Protein AF-A0AAD6AI82-F1 (afdb_monomer_lite)

pLDDT: mean 77.15, std 19.04, range [39.31, 98.19]

Sequence (191 aa):
MASGKVCFLATLCSLVILSTFIGSTQSASCCLRYTSRRLPCQRLLGYTVQTINRSCDINAIMLLDELLQKEKEYQQVLKATLQQRAHDLEMVRVRHRPPDISPPSIFHIPADHEPDKELTDWLKEKGADADTIDKFVLEEYKLTDILNDVSKDDLHCLRLRGGVLCRIWRAIQRHRERERLRDDERSEDDA

Secondary structure (DSSP, 8-state):
--HHHHHHHHHHHHHHHHHHHHHHHHHHHHHTSS------GGG--S--EE---SS----EETTHHHHHHHHHHHHHHHHHHHHHHHHHHHHHHHHT--------TT----TT----HHHHHHHHHTT--HHHHHHHHHTT--HHHHHHT--HHHHHHTT--HHHHHHHHHHHHHHHHHHHHHHHHHHHHT-

Structure (mmCIF, N/CA/C/O backbone):
data_AF-A0AAD6AI82-F1
#
_entry.id   AF-A0AAD6AI82-F1
#
loop_
_atom_site.group_PDB
_atom_site.id
_atom_site.type_symbol
_atom_site.label_atom_id
_atom_site.label_alt_id
_atom_site.label_comp_id
_atom_site.label_asym_id
_atom_site.label_entity_id
_atom_site.label_seq_id
_atom_site.pdbx_PDB_ins_code
_atom_site.Cartn_x
_atom_site.Cartn_y
_atom_site.Cartn_z
_atom_site.occupancy
_atom_site.B_iso_or_equiv
_atom_site.auth_seq_id
_atom_site.auth_comp_id
_atom_site.auth_asym_id
_atom_site.auth_atom_id
_atom_site.pdbx_PDB_model_num
ATOM 1 N N . MET A 1 1 ? 51.172 -11.590 -90.096 1.00 55.62 1 MET A N 1
ATOM 2 C CA . MET A 1 1 ? 50.234 -11.977 -89.010 1.00 55.62 1 MET A CA 1
ATOM 3 C C . MET A 1 1 ? 50.628 -11.482 -87.603 1.00 55.62 1 MET A C 1
ATOM 5 O O . MET A 1 1 ? 49.858 -11.705 -86.677 1.00 55.62 1 MET A O 1
ATOM 9 N N . ALA A 1 2 ? 51.756 -10.777 -87.405 1.00 58.66 2 ALA A N 1
ATOM 10 C CA . ALA A 1 2 ? 52.160 -10.281 -86.077 1.00 58.66 2 ALA A CA 1
ATOM 11 C C . ALA A 1 2 ? 51.546 -8.913 -85.692 1.00 58.66 2 ALA A C 1
ATOM 13 O O . ALA A 1 2 ? 51.135 -8.739 -84.548 1.00 58.66 2 ALA A O 1
ATOM 14 N N . SER A 1 3 ? 51.384 -7.976 -86.638 1.00 62.84 3 SER A N 1
ATOM 15 C CA . SER A 1 3 ? 50.865 -6.624 -86.340 1.00 62.84 3 SER A CA 1
ATOM 16 C C . SER A 1 3 ? 49.416 -6.595 -85.839 1.00 62.84 3 SER A C 1
ATOM 18 O O . SER A 1 3 ? 49.062 -5.735 -85.039 1.00 62.84 3 SER A O 1
ATOM 20 N N . GLY A 1 4 ? 48.584 -7.562 -86.242 1.00 74.69 4 GLY A N 1
ATOM 21 C CA . GLY A 1 4 ? 47.192 -7.649 -85.782 1.00 74.69 4 GLY A CA 1
ATOM 22 C C . GLY A 1 4 ? 47.068 -7.950 -84.284 1.00 74.69 4 GLY A C 1
ATOM 23 O O . GLY A 1 4 ? 46.183 -7.419 -83.622 1.00 74.69 4 GLY A O 1
ATOM 24 N N . LYS A 1 5 ? 47.999 -8.735 -83.723 1.00 76.81 5 LYS A N 1
ATOM 25 C CA . LYS A 1 5 ? 48.004 -9.093 -82.294 1.00 76.81 5 LYS A CA 1
ATOM 26 C C . LYS A 1 5 ? 48.388 -7.908 -81.409 1.00 76.81 5 LYS A C 1
ATOM 28 O O . LYS A 1 5 ? 47.808 -7.730 -80.345 1.00 76.81 5 LYS A O 1
ATOM 33 N N . VAL A 1 6 ? 49.324 -7.079 -81.875 1.00 81.25 6 VAL A N 1
ATOM 34 C CA . VAL A 1 6 ? 49.753 -5.862 -81.166 1.00 81.25 6 VAL A CA 1
ATOM 35 C C . VAL A 1 6 ? 48.645 -4.807 -81.182 1.00 81.25 6 VAL A C 1
ATOM 37 O O . VAL A 1 6 ? 48.371 -4.193 -80.156 1.00 81.25 6 VAL A O 1
ATOM 40 N N . CYS A 1 7 ? 47.953 -4.649 -82.316 1.00 81.31 7 CYS A N 1
ATOM 41 C CA . CYS A 1 7 ? 46.803 -3.751 -82.425 1.00 81.31 7 CYS A CA 1
ATOM 42 C C . CYS A 1 7 ? 45.656 -4.184 -81.496 1.00 81.31 7 CYS A C 1
ATOM 44 O O . CYS A 1 7 ? 45.108 -3.358 -80.771 1.00 81.31 7 CYS A O 1
ATOM 46 N N . PHE A 1 8 ? 45.369 -5.487 -81.427 1.00 83.94 8 PHE A N 1
ATOM 47 C CA . PHE A 1 8 ? 44.364 -6.028 -80.512 1.00 83.94 8 PHE A CA 1
ATOM 48 C C . PHE A 1 8 ? 44.716 -5.764 -79.039 1.00 83.94 8 PHE A C 1
ATOM 50 O O . PHE A 1 8 ? 43.869 -5.322 -78.261 1.00 83.94 8 PHE A O 1
ATOM 57 N N . LEU A 1 9 ? 45.985 -5.951 -78.663 1.00 84.69 9 LEU A N 1
ATOM 58 C CA . LEU A 1 9 ? 46.456 -5.662 -77.309 1.00 84.69 9 LEU A CA 1
ATOM 59 C C . LEU A 1 9 ? 46.293 -4.176 -76.953 1.00 84.69 9 LEU A C 1
ATOM 61 O O . LEU A 1 9 ? 45.816 -3.850 -75.870 1.00 84.69 9 LEU A O 1
ATOM 65 N N . ALA A 1 10 ? 46.631 -3.279 -77.884 1.00 86.62 10 ALA A N 1
ATOM 66 C CA . ALA A 1 10 ? 46.463 -1.841 -77.694 1.00 86.62 10 ALA A CA 1
ATOM 67 C C . ALA A 1 10 ? 44.984 -1.462 -77.519 1.00 86.62 10 ALA A C 1
ATOM 69 O O . ALA A 1 10 ? 44.655 -0.705 -76.608 1.00 86.62 10 ALA A O 1
ATOM 70 N N . THR A 1 11 ? 44.083 -2.042 -78.322 1.00 87.44 11 THR A N 1
ATOM 71 C CA . THR A 1 11 ? 42.640 -1.800 -78.176 1.00 87.44 11 THR A CA 1
ATOM 72 C C . THR A 1 11 ? 42.101 -2.291 -76.839 1.00 87.44 11 THR A C 1
ATOM 74 O O . THR A 1 11 ? 41.330 -1.570 -76.213 1.00 87.44 11 THR A O 1
ATOM 77 N N . LEU A 1 12 ? 42.549 -3.454 -76.353 1.00 86.31 12 LEU A N 1
ATOM 78 C CA . LEU A 1 12 ? 42.178 -3.961 -75.031 1.00 86.31 12 LEU A CA 1
ATOM 79 C C . LEU A 1 12 ? 42.665 -3.028 -73.919 1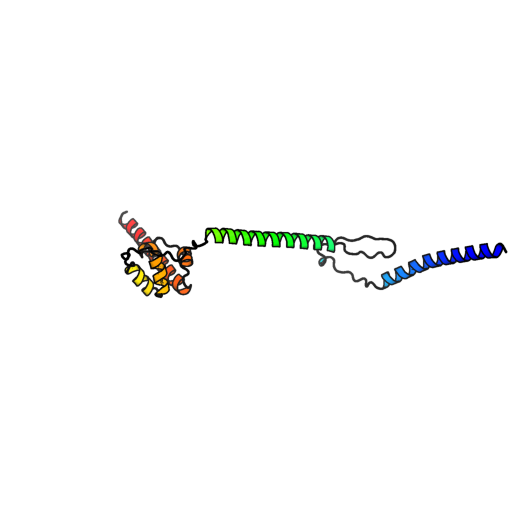.00 86.31 12 LEU A C 1
ATOM 81 O O . LEU A 1 12 ? 41.890 -2.701 -73.025 1.00 86.31 12 LEU A O 1
ATOM 85 N N . CYS A 1 13 ? 43.906 -2.543 -73.999 1.00 84.44 13 CYS A N 1
ATOM 86 C CA . CYS A 1 13 ? 44.438 -1.579 -73.037 1.00 84.44 13 CYS A CA 1
ATOM 87 C C . CYS A 1 13 ? 43.623 -0.278 -73.018 1.00 84.44 13 CYS A C 1
ATOM 89 O O . CYS A 1 13 ? 43.258 0.196 -71.944 1.00 84.44 13 CYS A O 1
ATOM 91 N N . SER A 1 14 ? 43.278 0.281 -74.182 1.00 84.00 14 SER A N 1
ATOM 92 C CA . SER A 1 14 ? 42.428 1.477 -74.264 1.00 84.00 14 SER A CA 1
ATOM 93 C C . SER A 1 14 ? 41.025 1.239 -73.698 1.00 84.00 14 SER A C 1
ATOM 95 O O . SER A 1 14 ? 40.480 2.116 -73.033 1.00 84.00 14 SER A O 1
ATOM 97 N N . LEU A 1 15 ? 40.455 0.051 -73.910 1.00 82.50 15 LEU A N 1
ATOM 98 C CA . LEU A 1 15 ? 39.139 -0.332 -73.390 1.00 82.50 15 LEU A CA 1
ATOM 99 C C . LEU A 1 15 ? 39.155 -0.471 -71.862 1.00 82.50 15 LEU A C 1
ATOM 101 O O . LEU A 1 15 ? 38.243 0.010 -71.190 1.00 82.50 15 LEU A O 1
ATOM 105 N N . VAL A 1 16 ? 40.230 -1.039 -71.306 1.00 81.62 16 VAL A N 1
ATOM 106 C CA . VAL A 1 16 ? 40.468 -1.089 -69.856 1.00 81.62 16 VAL A CA 1
ATOM 107 C C . VAL A 1 16 ? 40.574 0.327 -69.285 1.00 81.62 16 VAL A C 1
ATOM 109 O O . VAL A 1 16 ? 39.890 0.633 -68.312 1.00 81.62 16 VAL A O 1
ATOM 112 N N . ILE A 1 17 ? 41.339 1.220 -69.921 1.00 79.19 17 ILE A N 1
ATOM 113 C CA . ILE A 1 17 ? 41.478 2.622 -69.486 1.00 79.19 17 ILE A CA 1
ATOM 114 C C . ILE A 1 17 ? 40.138 3.377 -69.551 1.00 79.19 17 ILE A C 1
ATOM 116 O O . ILE A 1 17 ? 39.816 4.136 -68.640 1.00 79.19 17 ILE A O 1
ATOM 120 N N . LEU A 1 18 ? 39.317 3.164 -70.586 1.00 73.94 18 LEU A N 1
ATOM 121 C CA . LEU A 1 18 ? 37.976 3.758 -70.635 1.00 73.94 18 LEU A CA 1
ATOM 122 C C . LEU A 1 18 ? 37.064 3.195 -69.539 1.00 73.94 18 LEU A C 1
ATOM 124 O O . LEU A 1 18 ? 36.320 3.951 -68.919 1.00 73.94 18 LEU A O 1
ATOM 128 N N . SER A 1 19 ? 37.124 1.888 -69.273 1.00 68.62 19 SER A N 1
ATOM 129 C CA . SER A 1 19 ? 36.281 1.251 -68.255 1.00 68.62 19 SER A CA 1
ATOM 130 C C . SER A 1 19 ? 36.583 1.755 -66.838 1.00 68.62 19 SER A C 1
ATOM 132 O O . SER A 1 19 ? 35.658 1.966 -66.052 1.00 68.62 19 SER A O 1
ATOM 134 N N . THR A 1 20 ? 37.853 2.043 -66.531 1.00 65.31 20 THR A N 1
ATOM 135 C CA . THR A 1 20 ? 38.248 2.632 -65.244 1.00 65.31 20 THR A CA 1
ATOM 136 C C . THR A 1 20 ? 37.799 4.088 -65.120 1.00 65.31 20 THR A C 1
ATOM 138 O O . THR A 1 20 ? 37.376 4.504 -64.044 1.00 65.31 20 THR A O 1
ATOM 141 N N . PHE A 1 21 ? 37.807 4.854 -66.215 1.00 62.50 21 PHE A N 1
ATOM 142 C CA . PHE A 1 21 ? 37.315 6.236 -66.230 1.00 62.50 21 PHE A CA 1
ATOM 143 C C . PHE A 1 21 ? 35.785 6.338 -66.131 1.00 62.50 21 PHE A C 1
ATOM 145 O O . PHE A 1 21 ? 35.269 7.212 -65.435 1.00 62.50 21 PHE A O 1
ATOM 152 N N . ILE A 1 22 ? 35.043 5.436 -66.781 1.00 56.06 22 ILE A N 1
ATOM 153 C CA . ILE A 1 22 ? 33.571 5.409 -66.734 1.00 56.06 22 ILE A CA 1
ATOM 154 C C . ILE A 1 22 ? 33.072 5.049 -65.325 1.00 56.06 22 ILE A C 1
ATOM 156 O O . ILE A 1 22 ? 32.100 5.650 -64.860 1.00 56.06 22 ILE A O 1
ATOM 160 N N . GLY A 1 23 ? 33.766 4.160 -64.600 1.00 54.16 23 GLY A N 1
ATOM 161 C CA . GLY A 1 23 ? 33.466 3.856 -63.193 1.00 54.16 23 GLY A CA 1
ATOM 162 C C . GLY A 1 23 ? 33.443 5.101 -62.293 1.00 54.16 23 GLY A C 1
ATOM 163 O O . GLY A 1 23 ? 32.546 5.247 -61.465 1.00 54.16 23 GLY A O 1
ATOM 164 N N . SER A 1 24 ? 34.339 6.062 -62.536 1.00 52.44 24 SER A N 1
ATOM 165 C CA . SER A 1 24 ? 34.388 7.341 -61.810 1.00 52.44 24 SER A CA 1
ATOM 166 C C . SER A 1 24 ? 33.189 8.259 -62.096 1.00 52.44 24 SER A C 1
ATOM 168 O O . SER A 1 24 ? 32.816 9.071 -61.251 1.00 52.44 24 SER A O 1
ATOM 170 N N . THR A 1 25 ? 32.545 8.132 -63.263 1.00 52.81 25 THR A N 1
ATOM 171 C CA . THR A 1 25 ? 31.364 8.945 -63.615 1.00 52.81 25 THR A CA 1
ATOM 172 C C . THR A 1 25 ? 30.072 8.440 -62.964 1.00 52.81 25 THR A C 1
ATOM 174 O O . THR A 1 25 ? 29.201 9.247 -62.641 1.00 52.81 25 THR A O 1
ATOM 177 N N . GLN A 1 26 ? 29.952 7.135 -62.676 1.00 51.53 26 GLN A N 1
ATOM 178 C CA . GLN A 1 26 ? 28.815 6.610 -61.904 1.00 51.53 26 GLN A CA 1
ATOM 179 C C . GLN A 1 26 ? 28.837 7.092 -60.449 1.00 51.53 26 GLN A C 1
ATOM 181 O O . GLN A 1 26 ? 27.777 7.411 -59.904 1.00 51.53 26 GLN A O 1
ATOM 186 N N . SER A 1 27 ? 30.020 7.240 -59.847 1.00 52.44 27 SER A N 1
ATOM 187 C CA . SER A 1 27 ? 30.175 7.829 -58.509 1.00 52.44 27 SER A CA 1
ATOM 188 C C . SER A 1 27 ? 29.646 9.268 -58.434 1.00 52.44 27 SER A C 1
ATOM 190 O O . SER A 1 27 ? 29.067 9.659 -57.423 1.00 52.44 27 SER A O 1
ATOM 192 N N . ALA A 1 28 ? 29.726 10.044 -59.522 1.00 52.47 28 ALA A N 1
ATOM 193 C CA . ALA A 1 28 ? 29.154 11.392 -59.576 1.00 52.47 28 ALA A CA 1
ATOM 194 C C . ALA A 1 28 ? 27.609 11.404 -59.574 1.00 52.47 28 ALA A C 1
ATOM 196 O O . ALA A 1 28 ? 27.003 12.360 -59.089 1.00 52.47 28 ALA A O 1
ATOM 197 N N . SER A 1 29 ? 26.954 10.335 -60.052 1.00 57.84 29 SER A N 1
ATOM 198 C CA . SER A 1 29 ? 25.485 10.206 -59.997 1.00 57.84 29 SER A CA 1
ATOM 199 C C . SER A 1 29 ? 24.967 10.026 -58.566 1.00 57.84 29 SER A C 1
ATOM 201 O O . SER A 1 29 ? 23.896 10.529 -58.223 1.00 57.84 29 SER A O 1
ATOM 203 N N . CYS A 1 30 ? 25.761 9.363 -57.718 1.00 55.03 30 CYS A N 1
ATOM 204 C CA . CYS A 1 30 ? 25.499 9.214 -56.293 1.00 55.03 30 CYS A CA 1
ATOM 205 C C . CYS A 1 30 ? 25.474 10.599 -55.628 1.00 55.03 30 CYS A C 1
ATOM 207 O O . CYS A 1 30 ? 24.482 10.962 -55.004 1.00 55.03 30 CYS A O 1
ATOM 209 N N . CYS A 1 31 ? 26.493 11.430 -55.879 1.00 53.59 31 CYS A N 1
ATOM 210 C CA . CYS A 1 31 ? 26.645 12.773 -55.305 1.00 53.59 31 CYS A CA 1
ATOM 211 C C . CYS A 1 31 ? 25.541 13.777 -55.696 1.00 53.59 31 CYS A C 1
ATOM 213 O O . CYS A 1 31 ? 25.239 14.674 -54.913 1.00 53.59 31 CYS A O 1
ATOM 215 N N . LEU A 1 32 ? 24.915 13.633 -56.870 1.00 53.75 32 LEU A N 1
ATOM 216 C CA . LEU A 1 32 ? 23.841 14.525 -57.347 1.00 53.75 32 LEU A CA 1
ATOM 217 C C . LEU A 1 32 ? 22.451 14.185 -56.781 1.00 53.75 32 LEU A C 1
ATOM 219 O O . LEU A 1 32 ? 21.515 14.969 -56.938 1.00 53.75 32 LEU A O 1
ATOM 223 N N . ARG A 1 33 ? 22.295 13.026 -56.126 1.00 52.84 33 ARG A N 1
ATOM 224 C CA . ARG A 1 33 ? 21.019 12.576 -55.540 1.00 52.84 33 ARG A CA 1
ATOM 225 C C . ARG A 1 33 ? 20.816 13.033 -54.096 1.00 52.84 33 ARG A C 1
ATOM 227 O O . ARG A 1 33 ? 19.698 12.965 -53.587 1.00 52.84 33 ARG A O 1
ATOM 234 N N . TYR A 1 34 ? 21.874 13.497 -53.438 1.00 53.72 34 TYR A N 1
ATOM 235 C CA . TYR A 1 34 ? 21.808 13.980 -52.065 1.00 53.72 34 TYR A CA 1
ATOM 236 C C . TYR A 1 34 ? 21.445 15.459 -52.038 1.00 53.72 34 TYR A C 1
ATOM 238 O O . TYR A 1 34 ? 22.139 16.314 -52.584 1.00 53.72 34 TYR A O 1
ATOM 246 N N . THR A 1 35 ? 20.353 15.785 -51.354 1.00 54.12 35 THR A N 1
ATOM 247 C CA . THR A 1 35 ? 20.003 17.176 -51.082 1.00 54.12 35 THR A CA 1
ATOM 248 C C . THR A 1 35 ? 20.865 17.695 -49.936 1.00 54.12 35 THR A C 1
ATOM 250 O O . THR A 1 35 ? 20.723 17.241 -48.800 1.00 54.12 35 THR A O 1
ATOM 253 N N . SER A 1 36 ? 21.726 18.675 -50.206 1.00 54.59 36 SER A N 1
ATOM 254 C CA . SER A 1 36 ? 22.461 19.398 -49.165 1.00 54.59 36 SER A CA 1
ATOM 255 C C . SER A 1 36 ? 21.507 20.338 -48.424 1.00 54.59 36 SER A C 1
ATOM 257 O O . SER A 1 36 ? 21.300 21.486 -48.814 1.00 54.59 36 SER A O 1
ATOM 259 N N . ARG A 1 37 ? 20.861 19.844 -47.364 1.00 59.81 37 ARG A N 1
ATOM 260 C CA . ARG A 1 37 ? 20.197 20.700 -46.374 1.00 59.81 37 ARG A CA 1
ATOM 261 C C . ARG A 1 37 ? 21.050 20.717 -45.114 1.00 59.81 37 ARG A C 1
ATOM 263 O O . ARG A 1 37 ? 21.281 19.675 -44.509 1.00 59.81 37 ARG A O 1
ATOM 270 N N . ARG A 1 38 ? 21.514 21.904 -44.711 1.00 57.12 38 ARG A N 1
ATOM 271 C CA . ARG A 1 38 ? 22.201 22.084 -43.426 1.00 57.12 38 ARG A CA 1
ATOM 272 C C . ARG A 1 38 ? 21.193 21.869 -42.300 1.00 57.12 38 ARG A C 1
ATOM 274 O O . ARG A 1 38 ? 20.269 22.663 -42.141 1.00 57.12 38 ARG A O 1
ATOM 281 N N . LEU A 1 39 ? 21.362 20.795 -41.537 1.00 60.88 39 LEU A N 1
ATOM 282 C CA . LEU A 1 39 ? 20.607 20.581 -40.307 1.00 60.88 39 LEU A CA 1
ATOM 283 C C . LEU A 1 39 ? 21.254 21.406 -39.180 1.00 60.88 39 LEU A C 1
ATOM 285 O O . LEU A 1 39 ? 22.478 21.369 -39.044 1.00 60.88 39 LEU A O 1
ATOM 289 N N . PRO A 1 40 ? 20.481 22.163 -38.380 1.00 59.97 40 PRO A N 1
ATOM 290 C CA . PRO A 1 40 ? 21.031 22.921 -37.261 1.00 59.97 40 PRO A CA 1
ATOM 291 C C . PRO A 1 40 ? 21.685 21.988 -36.235 1.00 59.97 40 PRO A C 1
ATOM 293 O O . PRO A 1 40 ? 21.030 21.085 -35.711 1.00 59.97 40 PRO A O 1
ATOM 296 N N . CYS A 1 41 ? 22.955 22.243 -35.907 1.00 51.06 41 CYS A N 1
ATOM 297 C CA . CYS A 1 41 ? 23.767 21.418 -35.000 1.00 51.06 41 CYS A CA 1
ATOM 298 C C . CYS A 1 41 ? 23.138 21.253 -33.605 1.00 51.06 41 CYS A C 1
ATOM 300 O O . CYS A 1 41 ? 23.392 20.275 -32.917 1.00 51.06 41 CYS A O 1
ATOM 302 N N . GLN A 1 42 ? 22.271 22.188 -33.216 1.00 56.88 42 GLN A N 1
ATOM 303 C CA . GLN A 1 42 ? 21.545 22.205 -31.944 1.00 56.88 42 GLN A CA 1
ATOM 304 C C . GLN A 1 42 ? 20.515 21.071 -31.799 1.00 56.88 42 GLN A C 1
ATOM 306 O O . GLN A 1 42 ? 19.998 20.864 -30.706 1.00 56.88 42 GLN A O 1
ATOM 311 N N . ARG A 1 43 ? 20.190 20.345 -32.879 1.00 52.50 43 ARG A N 1
ATOM 312 C CA . ARG A 1 43 ? 19.223 19.229 -32.860 1.00 52.50 43 ARG A CA 1
ATOM 313 C C . ARG A 1 43 ? 19.873 17.845 -32.932 1.00 52.50 43 ARG A C 1
ATOM 315 O O . ARG A 1 43 ? 19.151 16.854 -32.946 1.00 52.50 43 ARG A O 1
ATOM 322 N N . LEU A 1 44 ? 21.201 17.768 -32.995 1.00 55.34 44 LEU A N 1
ATOM 323 C CA . LEU A 1 44 ? 21.943 16.511 -33.041 1.00 55.34 44 LEU A CA 1
ATOM 324 C C . LEU A 1 44 ? 22.609 16.274 -31.677 1.00 55.34 44 LEU A C 1
ATOM 326 O O . LEU A 1 44 ? 23.588 16.936 -31.343 1.00 55.34 44 LEU A O 1
ATOM 330 N N . LEU A 1 45 ? 22.049 15.357 -30.884 1.00 56.62 45 LEU A N 1
ATOM 331 C CA . LEU A 1 45 ? 22.586 14.917 -29.591 1.00 56.62 45 LEU A CA 1
ATOM 332 C C . LEU A 1 45 ? 23.054 13.464 -29.709 1.00 56.62 45 LEU A C 1
ATOM 334 O O . LEU A 1 45 ? 22.273 12.592 -30.087 1.00 56.62 45 LEU A O 1
ATOM 338 N N . GLY A 1 46 ? 24.337 13.239 -29.402 1.00 55.91 46 GLY A N 1
ATOM 339 C CA . GLY A 1 46 ? 25.079 12.055 -29.841 1.00 55.91 46 GLY A CA 1
ATOM 340 C C . GLY A 1 46 ? 25.470 12.228 -31.310 1.00 55.91 46 GLY A C 1
ATOM 341 O O . GLY A 1 46 ? 24.684 12.794 -32.049 1.00 55.91 46 GLY A O 1
ATOM 342 N N . TYR A 1 47 ? 26.633 11.772 -31.772 1.00 52.81 47 TYR A N 1
ATOM 343 C CA . TYR A 1 47 ? 27.286 12.274 -32.985 1.00 52.81 47 TYR A CA 1
ATOM 344 C C . TYR A 1 47 ? 28.707 11.764 -33.192 1.00 52.81 47 TYR A C 1
ATOM 346 O O . TYR A 1 47 ? 29.605 12.420 -32.685 1.00 52.81 47 TYR A O 1
ATOM 354 N N . THR A 1 48 ? 28.955 10.718 -33.984 1.00 49.31 48 THR A N 1
ATOM 355 C CA . THR A 1 48 ? 30.310 10.442 -34.501 1.00 49.31 48 THR A CA 1
ATOM 356 C C . THR A 1 48 ? 30.287 10.531 -36.027 1.00 49.31 48 THR A C 1
ATOM 358 O O . THR A 1 48 ? 29.297 10.170 -36.650 1.00 49.31 48 THR A O 1
ATOM 361 N N . VAL A 1 49 ? 31.303 11.108 -36.666 1.00 55.22 49 VAL A N 1
ATOM 362 C CA . VAL A 1 49 ? 31.327 11.334 -38.127 1.00 55.22 49 VAL A CA 1
ATOM 363 C C . VAL A 1 49 ? 32.254 10.311 -38.770 1.00 55.22 49 VAL A C 1
ATOM 365 O O . VAL A 1 49 ? 33.416 10.223 -38.388 1.00 55.22 49 VAL A O 1
ATOM 368 N N . GLN A 1 50 ? 31.762 9.538 -39.739 1.00 44.00 50 GLN A N 1
ATOM 369 C CA . GLN A 1 50 ? 32.600 8.666 -40.563 1.00 44.00 50 GLN A CA 1
ATOM 370 C C . GLN A 1 50 ? 33.251 9.472 -41.687 1.00 44.00 50 GLN A C 1
ATOM 372 O O . GLN A 1 50 ? 32.564 10.011 -42.557 1.00 44.00 50 GLN A O 1
ATOM 377 N N . THR A 1 51 ? 34.582 9.497 -41.696 1.00 56.81 51 THR A N 1
ATOM 378 C CA . THR A 1 51 ? 35.390 10.015 -42.799 1.00 56.81 51 THR A CA 1
ATOM 379 C C . THR A 1 51 ? 35.891 8.877 -43.702 1.00 56.81 51 THR A C 1
ATOM 381 O O . THR A 1 51 ? 36.888 8.229 -43.412 1.00 56.81 51 THR A O 1
ATOM 384 N N . ILE A 1 52 ? 35.213 8.738 -44.851 1.00 57.06 52 ILE A N 1
ATOM 385 C CA . ILE A 1 52 ? 35.791 8.508 -46.195 1.00 57.06 52 ILE A CA 1
ATOM 386 C C . ILE A 1 52 ? 36.227 7.077 -46.591 1.00 57.06 52 ILE A C 1
ATOM 388 O O . ILE A 1 52 ? 37.068 6.457 -45.948 1.00 57.06 52 ILE A O 1
ATOM 392 N N . ASN A 1 53 ? 35.813 6.641 -47.801 1.00 51.84 53 ASN A N 1
ATOM 393 C CA . ASN A 1 53 ? 36.782 6.096 -48.771 1.00 51.84 53 ASN A CA 1
ATOM 394 C C . ASN A 1 53 ? 36.399 6.264 -50.270 1.00 51.84 53 ASN A C 1
ATOM 396 O O . ASN A 1 53 ? 35.452 5.673 -50.785 1.00 51.84 53 ASN A O 1
ATOM 400 N N . ARG A 1 54 ? 37.247 7.046 -50.958 1.00 55.69 54 ARG A N 1
ATOM 401 C CA . ARG A 1 54 ? 37.706 7.021 -52.371 1.00 55.69 54 ARG A CA 1
ATOM 402 C C . ARG A 1 54 ? 36.779 7.338 -53.550 1.00 55.69 54 ARG A C 1
ATOM 404 O O . ARG A 1 54 ? 37.329 7.501 -54.635 1.00 55.69 54 ARG A O 1
ATOM 411 N N . SER A 1 55 ? 35.462 7.512 -53.409 1.00 55.22 55 SER A N 1
ATOM 412 C CA . SER A 1 55 ? 34.688 8.079 -54.542 1.00 55.22 55 SER A CA 1
ATOM 413 C C . SER A 1 55 ? 33.488 8.983 -54.228 1.00 55.22 55 SER A C 1
ATOM 415 O O . SER A 1 55 ? 33.022 9.662 -55.142 1.00 55.22 55 SER A O 1
ATOM 417 N N . CYS A 1 56 ? 33.024 9.086 -52.975 1.00 51.72 56 CYS A N 1
ATOM 418 C CA . CYS A 1 56 ? 32.006 10.069 -52.576 1.00 51.72 56 CYS A CA 1
ATOM 419 C C . CYS A 1 56 ? 32.270 10.589 -51.147 1.00 51.72 56 CYS A C 1
ATOM 421 O O . CYS A 1 56 ? 32.221 9.815 -50.192 1.00 51.72 56 CYS A O 1
ATOM 423 N N . ASP A 1 57 ? 32.526 11.895 -51.009 1.00 52.62 57 ASP A N 1
ATOM 424 C CA . ASP A 1 57 ? 32.769 12.600 -49.737 1.00 52.62 57 ASP A CA 1
ATOM 425 C C . ASP A 1 57 ? 31.453 13.033 -49.071 1.00 52.62 57 ASP A C 1
ATOM 427 O O . ASP A 1 57 ? 31.101 14.214 -49.048 1.00 52.62 57 ASP A O 1
ATOM 431 N N . ILE A 1 58 ? 30.681 12.084 -48.542 1.00 52.69 58 ILE A N 1
ATOM 432 C CA . ILE A 1 58 ? 29.488 12.412 -47.750 1.00 52.69 58 ILE A CA 1
ATOM 433 C C . ILE A 1 58 ? 29.709 11.915 -46.326 1.00 52.69 58 ILE A C 1
ATOM 435 O O . ILE A 1 58 ? 29.855 10.718 -46.094 1.00 52.69 58 ILE A O 1
ATOM 439 N N . ASN A 1 59 ? 29.736 12.849 -45.373 1.00 51.50 59 ASN A N 1
ATOM 440 C CA . ASN A 1 59 ? 29.833 12.561 -43.943 1.00 51.50 59 ASN A CA 1
ATOM 441 C C . ASN A 1 59 ? 28.620 11.727 -43.498 1.00 51.50 59 ASN A C 1
ATOM 443 O O . ASN A 1 59 ? 27.505 12.247 -43.426 1.00 51.50 59 ASN A O 1
ATOM 447 N N . ALA A 1 60 ? 28.832 10.445 -43.194 1.00 52.44 60 ALA A N 1
ATOM 448 C CA . ALA A 1 60 ? 27.811 9.570 -42.622 1.00 52.44 60 ALA A CA 1
ATOM 449 C C . ALA A 1 60 ? 27.956 9.522 -41.093 1.00 52.44 60 ALA A C 1
ATOM 451 O O . ALA A 1 60 ? 29.062 9.498 -40.557 1.00 52.44 60 ALA A O 1
ATOM 452 N N . ILE A 1 61 ? 26.837 9.546 -40.372 1.00 53.75 61 ILE A N 1
ATOM 453 C CA . ILE A 1 61 ? 26.815 9.659 -38.911 1.00 53.75 61 ILE A CA 1
ATOM 454 C C . ILE A 1 61 ? 26.937 8.264 -38.253 1.00 53.75 61 ILE A C 1
ATOM 456 O O . ILE A 1 61 ? 26.030 7.442 -38.299 1.00 53.75 61 ILE A O 1
ATOM 460 N N . MET A 1 62 ? 28.076 8.038 -37.608 1.00 53.22 62 MET A N 1
ATOM 461 C CA . MET A 1 62 ? 28.571 6.898 -36.826 1.00 53.22 62 MET A CA 1
ATOM 462 C C . MET A 1 62 ? 28.082 6.929 -35.364 1.00 53.22 62 MET A C 1
ATOM 464 O O . MET A 1 62 ? 28.841 6.743 -34.427 1.00 53.22 62 MET A O 1
ATOM 468 N N . LEU A 1 63 ? 26.796 7.200 -35.162 1.00 55.84 63 LEU A N 1
ATOM 469 C CA . LEU A 1 63 ? 26.163 7.184 -33.838 1.00 55.84 63 LEU A CA 1
ATOM 470 C C . LEU A 1 63 ? 25.426 5.900 -33.500 1.00 55.84 63 LEU A C 1
ATOM 472 O O . LEU A 1 63 ? 25.107 5.623 -32.346 1.00 55.84 63 LEU A O 1
ATOM 476 N N . LEU A 1 64 ? 24.982 5.226 -34.553 1.00 62.81 64 LEU A N 1
ATOM 477 C CA . LEU A 1 64 ? 23.923 4.248 -34.434 1.00 62.81 64 LEU A CA 1
ATOM 478 C C . LEU A 1 64 ? 24.394 3.043 -33.630 1.00 62.81 64 LEU A C 1
ATOM 480 O O . LEU A 1 64 ? 23.617 2.510 -32.855 1.00 62.81 64 LEU A O 1
ATOM 484 N N . ASP A 1 65 ? 25.661 2.659 -33.776 1.00 69.94 65 ASP A N 1
ATOM 485 C CA . ASP A 1 65 ? 26.206 1.491 -33.093 1.00 69.94 65 ASP A CA 1
ATOM 486 C C . ASP A 1 65 ? 26.378 1.734 -31.587 1.00 69.94 65 ASP A C 1
ATOM 488 O O . ASP A 1 65 ? 25.931 0.921 -30.787 1.00 69.94 65 ASP A O 1
ATOM 492 N N . GLU A 1 66 ? 26.899 2.896 -31.175 1.00 72.62 66 GLU A N 1
ATOM 493 C CA . GLU A 1 66 ? 27.004 3.256 -29.752 1.00 72.62 66 GLU A CA 1
ATOM 494 C C . GLU A 1 66 ? 25.630 3.430 -29.095 1.00 72.62 66 GLU A C 1
ATOM 496 O O . GLU A 1 66 ? 25.423 2.978 -27.969 1.00 72.62 66 GLU A O 1
ATOM 501 N N . LEU A 1 67 ? 24.667 4.043 -29.792 1.00 74.69 67 LEU A N 1
ATOM 502 C CA . LEU A 1 67 ? 23.298 4.172 -29.285 1.00 74.69 67 LEU A CA 1
ATOM 503 C C . LEU A 1 67 ? 22.602 2.815 -29.192 1.00 74.69 67 LEU A C 1
ATOM 505 O O . LEU A 1 67 ? 21.968 2.524 -28.180 1.00 74.69 67 LEU A O 1
ATOM 509 N N . LEU A 1 68 ? 22.766 1.963 -30.204 1.00 81.88 68 LEU A N 1
ATOM 510 C CA . LEU A 1 68 ? 22.235 0.604 -30.206 1.00 81.88 68 LEU A CA 1
ATOM 511 C C . LEU A 1 68 ? 22.882 -0.243 -29.103 1.00 81.88 68 LEU A C 1
ATOM 513 O O . LEU A 1 68 ? 22.214 -1.059 -28.469 1.00 81.88 68 LEU A O 1
ATOM 517 N N . GLN A 1 69 ? 24.170 -0.038 -28.837 1.00 84.38 69 GLN A N 1
ATOM 518 C CA . GLN A 1 69 ? 24.882 -0.696 -27.750 1.00 84.38 69 GLN A CA 1
ATOM 519 C C . GLN A 1 69 ? 24.375 -0.217 -26.385 1.00 84.38 69 GLN A C 1
ATOM 521 O O . GLN A 1 69 ? 24.096 -1.038 -25.511 1.00 84.38 69 GLN A O 1
ATOM 526 N N . LYS A 1 70 ? 24.160 1.093 -26.217 1.00 84.88 70 LYS A N 1
ATOM 527 C CA . LYS A 1 70 ? 23.600 1.668 -24.986 1.00 84.88 70 LYS A CA 1
ATOM 528 C C . LYS A 1 70 ? 22.158 1.237 -24.733 1.00 84.88 70 LYS A C 1
ATOM 530 O O . LYS A 1 70 ? 21.801 0.975 -23.586 1.00 84.88 70 LYS A O 1
ATOM 535 N N . GLU A 1 71 ? 21.345 1.103 -25.777 1.00 90.69 71 GLU A N 1
ATOM 536 C CA . GLU A 1 71 ? 19.990 0.558 -25.672 1.00 90.69 71 GLU A CA 1
ATOM 537 C C . GLU A 1 71 ? 20.014 -0.905 -25.207 1.00 90.69 71 GLU A C 1
ATOM 539 O O . GLU A 1 71 ? 19.292 -1.263 -24.274 1.00 90.69 71 GLU A O 1
ATOM 544 N N . LYS A 1 72 ? 20.887 -1.738 -25.791 1.00 95.94 72 LYS A N 1
ATOM 545 C CA . LYS A 1 72 ? 21.063 -3.142 -25.378 1.00 95.94 72 LYS A CA 1
ATOM 546 C C . LYS A 1 72 ? 21.512 -3.260 -23.922 1.00 95.94 72 LYS A C 1
ATOM 548 O O . LYS A 1 72 ? 20.935 -4.048 -23.174 1.00 95.94 72 LYS A O 1
ATOM 553 N N . GLU A 1 73 ? 22.500 -2.465 -23.509 1.00 96.25 73 GLU A N 1
ATOM 554 C CA . GLU A 1 73 ? 22.982 -2.416 -22.121 1.00 96.25 73 GLU A CA 1
ATOM 555 C C . GLU A 1 73 ? 21.853 -2.033 -21.154 1.00 96.25 73 GLU A C 1
ATOM 557 O O . GLU A 1 73 ? 21.638 -2.702 -20.141 1.00 96.25 73 GLU A O 1
ATOM 562 N N . TYR A 1 74 ? 21.078 -0.997 -21.488 1.00 94.38 74 TYR A N 1
ATOM 563 C CA . TYR A 1 74 ? 19.947 -0.566 -20.671 1.00 94.38 74 TYR A CA 1
ATOM 564 C C . TYR A 1 74 ? 18.864 -1.646 -20.572 1.00 94.38 74 TYR A C 1
ATOM 566 O O . TYR A 1 74 ? 18.405 -1.962 -19.472 1.00 94.38 74 TYR A O 1
ATOM 574 N N . GLN A 1 75 ? 18.486 -2.263 -21.698 1.00 96.69 75 GLN A N 1
ATOM 575 C CA . GLN A 1 75 ? 17.515 -3.359 -21.711 1.00 96.69 75 GLN A CA 1
ATOM 576 C C . GLN A 1 75 ? 17.979 -4.544 -20.857 1.00 96.69 75 GLN A C 1
ATOM 578 O O . GLN A 1 75 ? 17.169 -5.149 -20.148 1.00 96.69 75 GLN A O 1
ATOM 583 N N . GLN A 1 76 ? 19.276 -4.858 -20.876 1.00 98.06 76 GLN A N 1
ATOM 584 C CA . GLN A 1 76 ? 19.847 -5.927 -20.065 1.00 98.06 76 GLN A CA 1
ATOM 585 C C . GLN A 1 76 ? 19.739 -5.621 -18.566 1.00 98.06 76 GLN A C 1
ATOM 587 O O . GLN A 1 76 ? 19.263 -6.466 -17.804 1.00 98.06 76 GLN A O 1
ATOM 592 N N . VAL A 1 77 ? 20.116 -4.411 -18.145 1.00 97.69 77 VAL A N 1
ATOM 593 C CA . VAL A 1 77 ? 20.016 -3.981 -16.740 1.00 97.69 77 VAL A CA 1
ATOM 594 C C . VAL A 1 77 ? 18.562 -3.945 -16.272 1.00 97.69 77 VAL A C 1
ATOM 596 O O . VAL A 1 77 ? 18.255 -4.415 -15.174 1.00 97.69 77 VAL A O 1
ATOM 599 N N . LEU A 1 78 ? 17.648 -3.434 -17.101 1.00 97.50 78 LEU A N 1
ATOM 600 C CA . LEU A 1 78 ? 16.224 -3.389 -16.781 1.00 97.50 78 LEU A CA 1
ATOM 601 C C . LEU A 1 78 ? 15.662 -4.800 -16.566 1.00 97.50 78 LEU A C 1
ATOM 603 O O . LEU A 1 78 ? 15.012 -5.058 -15.552 1.00 97.50 78 LEU A O 1
ATOM 607 N N . LYS A 1 79 ? 15.959 -5.732 -17.480 1.00 97.69 79 LYS A N 1
ATOM 608 C CA . LYS A 1 79 ? 15.517 -7.127 -17.371 1.00 97.69 79 LYS A CA 1
ATOM 609 C C . LYS A 1 79 ? 16.071 -7.800 -16.115 1.00 97.69 79 LYS A C 1
ATOM 611 O O . LYS A 1 79 ? 15.306 -8.439 -15.397 1.00 97.69 79 LYS A O 1
ATOM 616 N N . ALA A 1 80 ? 17.359 -7.618 -15.825 1.00 97.25 80 ALA A N 1
ATOM 617 C CA . ALA A 1 80 ? 17.985 -8.167 -14.624 1.00 97.25 80 ALA A CA 1
ATOM 618 C C . ALA A 1 80 ? 17.349 -7.602 -13.344 1.00 97.25 80 ALA A C 1
ATOM 620 O O . ALA A 1 80 ? 17.021 -8.356 -12.433 1.00 97.25 80 ALA A O 1
ATOM 621 N N . THR A 1 81 ? 17.085 -6.293 -13.306 1.00 97.19 81 THR A N 1
ATOM 622 C CA . THR A 1 81 ? 16.440 -5.630 -12.162 1.00 97.19 81 THR A CA 1
ATOM 623 C C . THR A 1 81 ? 15.018 -6.147 -11.942 1.00 97.19 81 THR A C 1
ATOM 625 O O . THR A 1 81 ? 14.629 -6.417 -10.808 1.00 97.19 81 THR A O 1
ATOM 628 N N . LEU A 1 82 ? 14.238 -6.327 -13.013 1.00 97.38 82 LEU A N 1
ATOM 629 C CA . LEU A 1 82 ? 12.888 -6.892 -12.932 1.00 97.38 82 LEU A CA 1
ATOM 630 C C . LEU A 1 82 ? 12.904 -8.340 -12.433 1.00 97.38 82 LEU A C 1
ATOM 632 O O . LEU A 1 82 ? 12.101 -8.691 -11.572 1.00 97.38 82 LEU A O 1
ATOM 636 N N . GLN A 1 83 ? 13.825 -9.167 -12.933 1.00 96.75 83 GLN A N 1
ATOM 637 C CA . GLN A 1 83 ? 13.980 -10.551 -12.478 1.00 96.75 83 GLN A CA 1
ATOM 638 C C . GLN A 1 83 ? 14.402 -10.617 -11.009 1.00 96.75 83 GLN A C 1
ATOM 640 O O . GLN A 1 83 ? 13.819 -11.389 -10.251 1.00 96.75 83 GLN A O 1
ATOM 645 N N . GLN A 1 84 ? 15.345 -9.769 -10.596 1.00 96.12 84 GLN A N 1
ATOM 646 C CA . GLN A 1 84 ? 15.765 -9.666 -9.203 1.00 96.12 84 GLN A CA 1
ATOM 647 C C . GLN A 1 84 ? 14.590 -9.267 -8.309 1.00 96.12 84 GLN A C 1
ATOM 649 O O . GLN A 1 84 ? 14.303 -9.957 -7.342 1.00 96.12 84 GLN A O 1
ATOM 654 N N . ARG A 1 85 ? 13.845 -8.212 -8.666 1.00 95.75 85 ARG A N 1
ATOM 655 C CA . ARG A 1 85 ? 12.670 -7.771 -7.898 1.00 95.75 85 ARG A CA 1
ATOM 656 C C . ARG A 1 85 ? 11.578 -8.833 -7.833 1.00 95.75 85 ARG A C 1
ATOM 658 O O . ARG A 1 85 ? 10.950 -8.976 -6.791 1.00 95.75 85 ARG A O 1
ATOM 665 N N . ALA A 1 86 ? 11.348 -9.571 -8.918 1.00 94.38 86 ALA A N 1
ATOM 666 C CA . ALA A 1 86 ? 10.404 -10.683 -8.923 1.00 94.38 86 ALA A CA 1
ATOM 667 C C . ALA A 1 86 ? 10.855 -11.803 -7.974 1.00 94.38 86 ALA A C 1
ATOM 669 O O . ALA A 1 86 ? 10.037 -12.322 -7.220 1.00 94.38 86 ALA A O 1
ATOM 670 N N . HIS A 1 87 ? 12.148 -12.133 -7.970 1.00 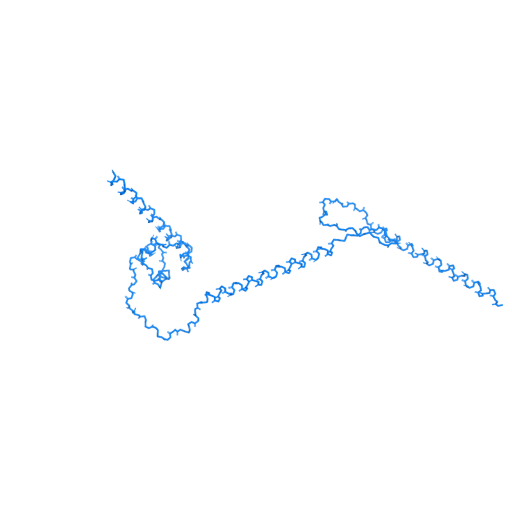94.12 87 HIS A N 1
ATOM 671 C CA . HIS A 1 87 ? 12.711 -13.120 -7.055 1.00 94.12 87 HIS A CA 1
ATOM 672 C C . HIS A 1 87 ? 12.669 -12.648 -5.597 1.00 94.12 87 HIS A C 1
ATOM 674 O O . HIS A 1 87 ? 12.268 -13.410 -4.725 1.00 94.12 87 HIS A O 1
ATOM 680 N N . ASP A 1 88 ? 12.997 -11.384 -5.331 1.00 90.44 88 ASP A N 1
ATOM 681 C CA . ASP A 1 88 ? 12.910 -10.783 -3.999 1.00 90.44 88 ASP A CA 1
ATOM 682 C C . ASP A 1 88 ? 11.465 -10.805 -3.485 1.00 90.44 88 ASP A C 1
ATOM 684 O O . ASP A 1 88 ? 11.219 -11.195 -2.346 1.00 90.44 88 ASP A O 1
ATOM 688 N N . LEU A 1 89 ? 10.492 -10.439 -4.329 1.00 90.50 89 LEU A N 1
ATOM 689 C CA . LEU A 1 89 ? 9.068 -10.535 -4.000 1.00 90.50 89 LEU A CA 1
ATOM 690 C C . LEU A 1 89 ? 8.638 -11.977 -3.737 1.00 90.50 89 LEU A C 1
ATOM 692 O O . LEU A 1 89 ? 7.831 -12.201 -2.840 1.00 90.50 89 LEU A O 1
ATOM 696 N N . GLU A 1 90 ? 9.166 -12.948 -4.481 1.00 89.81 90 GLU A N 1
ATOM 697 C CA . GLU A 1 90 ? 8.897 -14.364 -4.237 1.00 89.81 90 GLU A CA 1
ATOM 698 C C . GLU A 1 90 ? 9.515 -14.832 -2.915 1.00 89.81 90 GLU A C 1
ATOM 700 O O . GLU A 1 90 ? 8.841 -15.484 -2.128 1.00 89.81 90 GLU A O 1
ATOM 705 N N . MET A 1 91 ? 10.745 -14.429 -2.591 1.00 86.19 91 MET A N 1
ATOM 706 C CA . MET A 1 91 ? 11.355 -14.725 -1.291 1.00 86.19 91 MET A CA 1
ATOM 707 C C . MET A 1 91 ? 10.575 -14.099 -0.130 1.00 86.19 91 MET A C 1
ATOM 709 O O . MET A 1 91 ? 10.370 -14.741 0.902 1.00 86.19 91 MET A O 1
ATOM 713 N N . VAL A 1 92 ? 10.103 -12.862 -0.300 1.00 83.25 92 VAL A N 1
ATOM 714 C CA . VAL A 1 92 ? 9.223 -12.188 0.664 1.00 83.25 92 VAL A CA 1
ATOM 715 C C . VAL A 1 92 ? 7.891 -12.931 0.770 1.00 83.25 92 VAL A C 1
ATOM 717 O O . VAL A 1 92 ? 7.439 -13.185 1.880 1.00 83.25 92 VAL A O 1
ATOM 720 N N . ARG A 1 93 ? 7.290 -13.366 -0.343 1.00 80.50 93 ARG A N 1
ATOM 721 C CA . ARG A 1 93 ? 6.080 -14.204 -0.338 1.00 80.50 93 ARG A CA 1
ATOM 722 C C . ARG A 1 93 ? 6.289 -15.557 0.319 1.00 80.50 93 ARG A C 1
ATOM 724 O O . ARG A 1 93 ? 5.367 -16.020 0.964 1.00 80.50 93 ARG A O 1
ATOM 731 N N . VAL A 1 94 ? 7.451 -16.188 0.172 1.00 74.00 94 VAL A N 1
ATOM 732 C CA . VAL A 1 94 ? 7.772 -17.460 0.834 1.00 74.00 94 VAL A CA 1
ATOM 733 C C . VAL A 1 94 ? 7.934 -17.248 2.340 1.00 74.00 94 VAL A C 1
ATOM 735 O O . VAL A 1 94 ? 7.432 -18.056 3.115 1.00 74.00 94 VAL A O 1
ATOM 738 N N . ARG A 1 95 ? 8.557 -16.141 2.774 1.00 68.69 95 ARG A N 1
ATOM 739 C CA . ARG A 1 95 ? 8.625 -15.754 4.198 1.00 68.69 95 ARG A CA 1
ATOM 740 C C . ARG A 1 95 ? 7.269 -15.372 4.789 1.00 68.69 95 ARG A C 1
ATOM 742 O O . ARG A 1 95 ? 7.023 -15.656 5.952 1.00 68.69 95 ARG A O 1
ATOM 749 N N . HIS A 1 96 ? 6.411 -14.739 3.996 1.00 60.59 96 HIS A N 1
ATOM 750 C CA . HIS A 1 96 ? 5.040 -14.383 4.360 1.00 60.59 96 HIS A CA 1
ATOM 751 C C . HIS A 1 96 ? 4.017 -15.393 3.838 1.00 60.59 96 HIS A C 1
ATOM 753 O O . HIS A 1 96 ? 2.835 -15.061 3.743 1.00 60.59 96 HIS A O 1
ATOM 759 N N . ARG A 1 97 ? 4.443 -16.614 3.485 1.00 49.50 97 ARG A N 1
ATOM 760 C CA . ARG A 1 97 ? 3.515 -17.678 3.124 1.00 49.50 97 ARG A CA 1
ATOM 761 C C . ARG A 1 97 ? 2.760 -17.962 4.417 1.00 49.50 97 ARG A C 1
ATOM 763 O O . ARG A 1 97 ? 3.406 -18.385 5.380 1.00 49.50 97 ARG A O 1
ATOM 770 N N . PRO A 1 98 ? 1.439 -17.706 4.489 1.00 55.78 98 PRO A N 1
ATOM 771 C CA . PRO A 1 98 ? 0.658 -18.288 5.565 1.00 55.78 98 PRO A CA 1
ATOM 772 C C . PRO A 1 98 ? 0.972 -19.781 5.489 1.00 55.78 98 PRO A C 1
ATOM 774 O O . PRO A 1 98 ? 0.970 -20.306 4.369 1.00 55.78 98 PRO A O 1
ATOM 777 N N . PRO A 1 99 ? 1.351 -20.452 6.586 1.00 50.66 99 PRO A N 1
ATOM 778 C CA . PRO A 1 99 ? 1.584 -21.883 6.514 1.00 50.66 99 PRO A CA 1
ATOM 779 C C . PRO A 1 99 ? 0.405 -22.522 5.770 1.00 50.66 99 PRO A C 1
ATOM 781 O O . PRO A 1 99 ? -0.749 -22.197 6.053 1.00 50.66 99 PRO A O 1
ATOM 784 N N . ASP A 1 100 ? 0.697 -23.372 4.779 1.00 49.38 100 ASP A N 1
ATOM 785 C CA . ASP A 1 100 ? -0.296 -24.269 4.189 1.00 49.38 100 ASP A CA 1
ATOM 786 C C . ASP A 1 100 ? -0.664 -25.272 5.285 1.00 49.38 100 ASP A C 1
ATOM 788 O O . ASP A 1 100 ? -0.205 -26.414 5.321 1.00 49.38 100 ASP A O 1
ATOM 792 N N . ILE A 1 101 ? -1.447 -24.808 6.253 1.00 43.28 101 ILE A N 1
ATOM 793 C CA . ILE A 1 101 ? -2.142 -25.671 7.178 1.00 43.28 101 ILE A CA 1
ATOM 794 C C . ILE A 1 101 ? -3.241 -26.272 6.300 1.00 43.28 101 ILE A C 1
ATOM 796 O O . ILE A 1 101 ? -4.213 -25.605 5.947 1.00 43.28 101 ILE A O 1
ATOM 800 N N . SER A 1 102 ? -3.070 -27.542 5.905 1.00 47.34 102 SE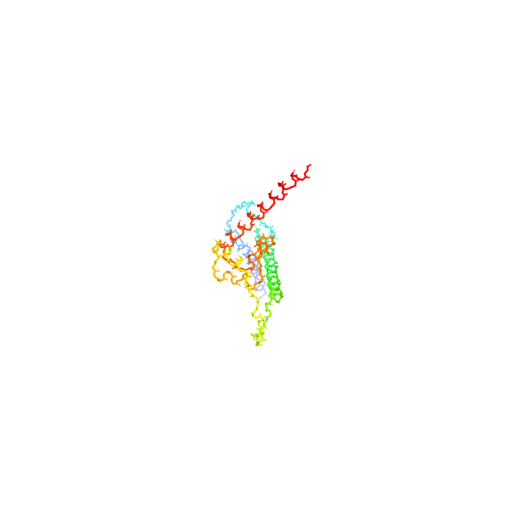R A N 1
ATOM 801 C CA . SER A 1 102 ? -4.233 -28.418 5.674 1.00 47.34 102 SER A CA 1
ATOM 802 C C . SER A 1 102 ? -5.242 -28.083 6.767 1.00 47.34 102 SER A C 1
ATOM 804 O O . SER A 1 102 ? -4.759 -27.996 7.892 1.00 47.34 102 SER A O 1
ATOM 806 N N . PRO A 1 103 ? -6.549 -27.858 6.507 1.00 47.34 103 PRO A N 1
ATOM 807 C CA . PRO A 1 103 ? -7.474 -27.424 7.556 1.00 47.34 103 PRO A CA 1
ATOM 808 C C . PRO A 1 103 ? -7.191 -28.285 8.780 1.00 47.34 103 PRO A C 1
ATOM 810 O O . PRO A 1 103 ? -7.265 -29.512 8.639 1.00 47.34 103 PRO A O 1
ATOM 813 N N . PRO A 1 104 ? -6.694 -27.712 9.894 1.00 43.97 104 PRO A N 1
ATOM 814 C CA . PRO A 1 104 ? -6.250 -28.550 10.975 1.00 43.97 104 PRO A CA 1
ATOM 815 C C . PRO A 1 104 ? -7.507 -29.236 11.471 1.00 43.97 104 PRO A C 1
ATOM 817 O O . PRO A 1 104 ? -8.412 -28.624 12.036 1.00 43.97 104 PRO A O 1
ATOM 820 N N . SER A 1 105 ? -7.577 -30.523 11.156 1.00 54.78 105 SER A N 1
ATOM 821 C CA . SER A 1 105 ? -8.447 -31.460 11.816 1.00 54.78 105 SER A CA 1
ATOM 822 C C . SER A 1 105 ? -8.154 -31.292 13.299 1.00 54.78 105 SER A C 1
ATOM 824 O O . SER A 1 105 ? -7.109 -31.727 13.769 1.00 54.78 105 SER A O 1
ATOM 826 N N . ILE A 1 106 ? -9.085 -30.645 14.001 1.00 49.41 106 ILE A N 1
ATOM 827 C CA . ILE A 1 106 ? -9.148 -30.582 15.459 1.00 49.41 106 ILE A CA 1
ATOM 828 C C . ILE A 1 106 ? -8.012 -29.738 16.070 1.00 49.41 106 ILE A C 1
ATOM 830 O O . ILE A 1 106 ? -7.090 -30.257 16.691 1.00 49.41 106 ILE A O 1
ATOM 834 N N . PHE A 1 107 ? -8.132 -28.411 15.999 1.00 39.31 107 PHE A N 1
ATOM 835 C CA . PHE A 1 107 ? -7.830 -27.618 17.192 1.00 39.31 107 PHE A CA 1
ATOM 836 C C . PHE A 1 107 ? -9.159 -27.302 17.858 1.00 39.31 107 PHE A C 1
ATOM 838 O O . PHE A 1 107 ? -9.989 -26.568 17.325 1.00 39.31 107 PHE A O 1
ATOM 845 N N . HIS A 1 108 ? -9.373 -27.921 19.013 1.00 48.38 108 HIS A N 1
ATOM 846 C CA . HIS A 1 108 ? -10.325 -27.420 19.982 1.00 48.38 108 HIS A CA 1
ATOM 847 C C . HIS A 1 108 ? -9.960 -25.963 20.262 1.00 48.38 108 HIS A C 1
ATOM 849 O O . HIS A 1 108 ? -8.948 -25.694 20.901 1.00 48.38 108 HIS A O 1
ATOM 855 N N . ILE A 1 109 ? -10.776 -25.039 19.760 1.00 48.59 109 ILE A N 1
ATOM 856 C CA . ILE A 1 109 ? -10.917 -23.716 20.355 1.00 48.59 109 ILE A CA 1
ATOM 857 C C . ILE A 1 109 ? -11.327 -23.999 21.807 1.00 48.59 109 ILE A C 1
ATOM 859 O O . ILE A 1 109 ? -12.361 -24.650 22.002 1.00 48.59 109 ILE A O 1
ATOM 863 N N . PRO A 1 110 ? -10.568 -23.592 22.838 1.00 48.31 110 PRO A N 1
ATOM 864 C CA . PRO A 1 110 ? -11.181 -23.374 24.134 1.00 48.31 110 PRO A CA 1
ATOM 865 C C . PRO A 1 110 ? -12.225 -22.286 23.889 1.00 48.31 110 PRO A C 1
ATOM 867 O O . PRO A 1 110 ? -11.891 -21.126 23.659 1.00 48.31 110 PRO A O 1
ATOM 870 N N . ALA A 1 111 ? -13.483 -22.704 23.796 1.00 51.19 111 ALA A N 1
ATOM 871 C CA . ALA A 1 111 ? -14.636 -21.868 23.509 1.00 51.19 111 ALA A CA 1
ATOM 872 C C . ALA A 1 111 ? -14.988 -20.996 24.725 1.00 51.19 111 ALA A C 1
ATOM 874 O O . ALA A 1 111 ? -16.115 -21.041 25.197 1.00 51.19 111 ALA A O 1
ATOM 875 N N . ASP A 1 112 ? -14.009 -20.241 25.226 1.00 53.44 112 ASP A N 1
ATOM 876 C CA . ASP A 1 112 ? -14.124 -19.396 26.417 1.00 53.44 112 ASP A CA 1
ATOM 877 C C . ASP A 1 112 ? -13.528 -17.991 26.221 1.00 53.44 112 ASP A C 1
ATOM 879 O O . ASP A 1 112 ? -13.536 -17.197 27.161 1.00 53.44 112 ASP A O 1
ATOM 883 N N . HIS A 1 113 ? -13.035 -17.629 25.026 1.00 58.97 113 HIS A N 1
ATOM 884 C CA . HIS A 1 113 ? -12.707 -16.224 24.777 1.00 58.97 113 HIS A CA 1
ATOM 885 C C . HIS A 1 113 ? -13.966 -15.464 24.366 1.00 58.97 113 HIS A C 1
ATOM 887 O O . HIS A 1 113 ? -14.377 -15.468 23.205 1.00 58.97 113 HIS A O 1
ATOM 893 N N . GLU A 1 114 ? -1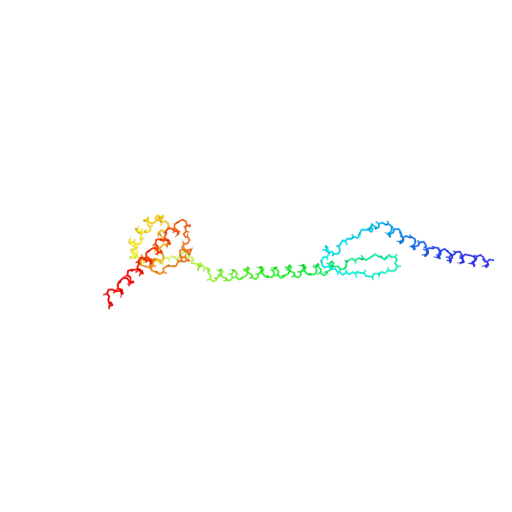4.622 -14.862 25.357 1.00 74.00 114 GLU A N 1
ATOM 894 C CA . GLU A 1 114 ? -15.718 -13.938 25.107 1.00 74.00 114 GLU A CA 1
ATOM 895 C C . GLU A 1 114 ? -15.146 -12.679 24.426 1.00 74.00 114 GLU A C 1
ATOM 897 O O . GLU A 1 114 ? -14.214 -12.073 24.964 1.00 74.00 114 GLU A O 1
ATOM 902 N N . PRO A 1 115 ? -15.650 -12.286 23.241 1.00 76.12 115 PRO A N 1
ATOM 903 C CA . PRO A 1 115 ? -15.204 -11.068 22.579 1.00 76.12 115 PRO A CA 1
ATOM 904 C C . PRO A 1 115 ? -15.405 -9.867 23.502 1.00 76.12 115 PRO A C 1
ATOM 906 O O . PRO A 1 115 ? -16.460 -9.742 24.127 1.00 76.12 115 PRO A O 1
ATOM 909 N N . ASP A 1 116 ? -14.419 -8.966 23.554 1.00 88.75 116 ASP A N 1
ATOM 910 C CA . ASP A 1 116 ? -14.520 -7.730 24.328 1.00 88.75 116 ASP A CA 1
ATOM 911 C C . ASP A 1 116 ? -15.746 -6.932 23.862 1.00 88.75 116 ASP A C 1
ATOM 913 O O . ASP A 1 116 ? -15.764 -6.297 22.802 1.00 88.75 116 ASP A O 1
ATOM 917 N N . LYS A 1 117 ? -16.809 -6.996 24.666 1.00 92.81 117 LYS A N 1
ATOM 918 C CA . LYS A 1 117 ? -18.090 -6.386 24.338 1.00 92.81 117 LYS A CA 1
ATOM 919 C C . LYS A 1 117 ? -17.944 -4.879 24.145 1.00 92.81 117 LYS A C 1
ATOM 921 O O . LYS A 1 117 ? -18.570 -4.333 23.236 1.00 92.81 117 LYS A O 1
ATOM 926 N N . GLU A 1 118 ? -17.082 -4.233 24.930 1.00 95.62 118 GLU A N 1
ATOM 927 C CA . GLU A 1 118 ? -16.830 -2.797 24.838 1.00 95.62 118 GLU A CA 1
ATOM 928 C C . GLU A 1 118 ? -16.208 -2.440 23.486 1.00 95.62 118 GLU A C 1
ATOM 930 O O . GLU A 1 118 ? -16.672 -1.517 22.811 1.00 95.62 118 GLU A O 1
ATOM 935 N N . LEU A 1 119 ? -15.237 -3.237 23.029 1.00 96.12 119 LEU A N 1
ATOM 936 C CA . LEU A 1 119 ? -14.663 -3.091 21.695 1.00 96.12 119 LEU A CA 1
ATOM 937 C C . LEU A 1 119 ? -15.722 -3.275 20.606 1.00 96.12 119 LEU A C 1
ATOM 939 O O . LEU A 1 119 ? -15.820 -2.448 19.694 1.00 96.12 119 LEU A O 1
ATOM 943 N N . THR A 1 120 ? -16.527 -4.339 20.685 1.00 96.12 120 THR A N 1
ATOM 944 C CA . THR A 1 120 ? -17.531 -4.608 19.645 1.00 96.12 120 THR A CA 1
ATOM 945 C C . THR A 1 120 ? -18.565 -3.487 19.545 1.00 96.12 120 THR A C 1
ATOM 947 O O . THR A 1 120 ? -18.927 -3.082 18.438 1.00 96.12 120 THR A O 1
ATOM 950 N N . ASP A 1 121 ? -19.014 -2.944 20.675 1.00 97.38 121 ASP A N 1
ATOM 951 C CA . ASP A 1 121 ? -20.008 -1.876 20.707 1.00 97.38 121 ASP A CA 1
ATOM 952 C C . ASP A 1 121 ? -19.406 -0.538 20.255 1.00 97.38 121 ASP A C 1
ATOM 954 O O . ASP A 1 121 ? -20.023 0.175 19.457 1.00 97.38 121 ASP A O 1
ATOM 958 N N . TRP A 1 122 ? -18.162 -0.244 20.640 1.00 97.88 122 TRP A N 1
ATOM 959 C CA . TRP A 1 122 ? -17.437 0.929 20.153 1.00 97.88 122 TRP A CA 1
ATOM 960 C C . TRP A 1 122 ? -17.225 0.886 18.633 1.00 97.88 122 TRP A C 1
ATOM 962 O O . TRP A 1 122 ? -17.443 1.883 17.938 1.00 97.88 122 TRP A O 1
ATOM 972 N N . LEU A 1 123 ? -16.862 -0.273 18.075 1.00 97.38 123 LEU A N 1
ATOM 973 C CA . LEU A 1 123 ? -16.686 -0.448 16.631 1.00 97.38 123 LEU A CA 1
ATOM 974 C C . LEU A 1 123 ? -18.006 -0.273 15.865 1.00 97.38 123 LEU A C 1
ATOM 976 O O . LEU A 1 123 ? -18.026 0.420 14.840 1.00 97.38 123 LEU A O 1
ATOM 980 N N . LYS A 1 124 ? -19.117 -0.827 16.374 1.00 96.75 124 LYS A N 1
ATOM 981 C CA . LYS A 1 124 ? -20.462 -0.593 15.812 1.00 96.75 124 LYS A CA 1
ATOM 982 C C . LYS A 1 124 ? -20.809 0.893 15.814 1.00 96.75 124 LYS A C 1
ATOM 984 O O . LYS A 1 124 ? -21.295 1.403 14.806 1.00 96.75 124 LYS A O 1
ATOM 989 N N . GLU A 1 125 ? -20.501 1.608 16.897 1.00 97.44 125 GLU A N 1
ATOM 990 C CA . GLU A 1 125 ? -20.723 3.056 17.004 1.00 97.44 125 GLU A CA 1
ATOM 991 C C . GLU A 1 125 ? -19.942 3.836 15.931 1.00 97.44 125 GLU A C 1
ATOM 993 O O . GLU A 1 125 ? -20.444 4.809 15.364 1.00 97.44 125 GLU A O 1
ATOM 998 N N . LYS A 1 126 ? -18.725 3.392 15.575 1.00 95.69 126 LYS A N 1
ATOM 999 C CA . LYS A 1 126 ? -17.945 3.988 14.469 1.00 95.69 126 LYS A CA 1
ATOM 1000 C C . LYS A 1 126 ? -18.379 3.496 13.083 1.00 95.69 126 LYS A C 1
ATOM 1002 O O . LYS A 1 126 ? -17.779 3.885 12.071 1.00 95.69 126 LYS A O 1
ATOM 1007 N N . GLY A 1 127 ? -19.443 2.701 13.004 1.00 93.94 127 GLY A N 1
ATOM 1008 C CA . GLY A 1 127 ? -20.017 2.186 11.767 1.00 93.94 127 GLY A CA 1
ATOM 1009 C C . GLY A 1 127 ? -19.144 1.121 11.110 1.00 93.94 127 GLY A C 1
ATOM 1010 O O . GLY A 1 127 ? -18.960 1.174 9.889 1.00 93.94 127 GLY A O 1
ATOM 1011 N N . ALA A 1 128 ? -18.546 0.237 11.910 1.00 96.25 128 ALA A N 1
ATOM 1012 C CA . ALA A 1 128 ? -17.985 -1.027 11.447 1.00 96.25 128 ALA A CA 1
ATOM 1013 C C . ALA A 1 128 ? -19.110 -2.056 11.242 1.00 96.25 128 ALA A C 1
ATOM 1015 O O . ALA A 1 128 ? -20.053 -2.117 12.030 1.00 96.25 128 ALA A O 1
ATOM 1016 N N . ASP A 1 129 ? -19.017 -2.841 10.169 1.00 95.69 129 ASP A N 1
ATOM 1017 C CA . ASP A 1 129 ? -19.894 -3.988 9.924 1.00 95.69 129 ASP A CA 1
ATOM 1018 C C . ASP A 1 129 ? -19.404 -5.231 10.687 1.00 95.69 129 ASP A C 1
ATOM 1020 O O . ASP A 1 129 ? -18.294 -5.241 11.220 1.00 95.69 129 ASP A O 1
ATOM 1024 N N . ALA A 1 130 ? -20.244 -6.271 10.750 1.00 94.81 130 ALA A N 1
ATOM 1025 C CA . ALA A 1 130 ? -19.929 -7.522 11.444 1.00 94.81 130 ALA A CA 1
ATOM 1026 C C . ALA A 1 130 ? -18.602 -8.124 10.952 1.00 94.81 130 ALA A C 1
ATOM 1028 O O . ALA A 1 130 ? -17.716 -8.359 11.762 1.00 94.81 130 ALA A O 1
ATOM 1029 N N . ASP A 1 131 ? -18.407 -8.209 9.630 1.00 95.31 131 ASP A N 1
ATOM 1030 C CA . ASP A 1 131 ? -17.161 -8.696 9.023 1.00 95.31 131 ASP A CA 1
ATOM 1031 C C . ASP A 1 131 ? -15.926 -7.902 9.471 1.00 95.31 131 ASP A C 1
ATOM 1033 O O . ASP A 1 131 ? -14.830 -8.447 9.584 1.00 95.31 131 ASP A O 1
ATOM 1037 N N . THR A 1 132 ? -16.059 -6.588 9.674 1.00 95.56 132 THR A N 1
ATOM 1038 C CA . THR A 1 132 ? -14.963 -5.773 10.199 1.00 95.56 132 THR A CA 1
ATOM 1039 C C . THR A 1 132 ? -14.715 -6.075 11.670 1.00 95.56 132 THR A C 1
ATOM 1041 O O . THR A 1 132 ? -13.559 -6.219 12.050 1.00 95.56 132 THR A O 1
ATOM 1044 N N . ILE A 1 133 ? -15.767 -6.173 12.484 1.00 95.69 133 ILE A N 1
ATOM 1045 C CA . ILE A 1 133 ? -15.668 -6.467 13.921 1.00 95.69 133 ILE A CA 1
ATOM 1046 C C . ILE A 1 133 ? -15.018 -7.834 14.146 1.00 95.69 133 ILE A C 1
ATOM 1048 O O . ILE A 1 133 ? -14.098 -7.938 14.954 1.00 95.69 133 ILE A O 1
ATOM 1052 N N . ASP A 1 134 ? -15.414 -8.841 13.371 1.00 94.69 134 ASP A N 1
ATOM 1053 C CA . ASP A 1 134 ? -14.879 -10.199 13.467 1.00 94.69 134 ASP A CA 1
ATOM 1054 C C . ASP A 1 134 ? -13.367 -10.236 13.235 1.00 94.69 134 ASP A C 1
ATOM 1056 O O . ASP A 1 134 ? -12.667 -10.996 13.892 1.00 94.69 134 ASP A O 1
ATOM 1060 N N . LYS A 1 135 ? -12.826 -9.371 12.367 1.00 95.00 135 LYS A N 1
ATOM 1061 C CA . LYS A 1 135 ? -11.371 -9.267 12.168 1.00 95.00 135 LYS A CA 1
ATOM 1062 C C . LYS A 1 135 ? -10.638 -8.749 13.402 1.00 95.00 135 LYS A C 1
ATOM 1064 O O . LYS A 1 135 ? -9.514 -9.164 13.634 1.00 95.00 135 LYS A O 1
ATOM 1069 N N . PHE A 1 136 ? -11.239 -7.839 14.168 1.00 95.19 136 PHE A N 1
ATOM 1070 C CA . PHE A 1 136 ? -10.635 -7.364 15.416 1.00 95.19 136 PHE A CA 1
ATOM 1071 C C . PHE A 1 136 ? -10.712 -8.429 16.512 1.00 95.19 136 PHE A C 1
ATOM 1073 O O . PHE A 1 136 ? -9.740 -8.626 17.232 1.00 95.19 136 PHE A O 1
ATOM 1080 N N . VAL A 1 137 ? -11.848 -9.128 16.603 1.00 92.81 137 VAL A N 1
ATOM 1081 C CA . VAL A 1 137 ? -12.066 -10.213 17.571 1.00 92.81 137 VAL A CA 1
ATOM 1082 C C . VAL A 1 137 ? -11.150 -11.405 17.290 1.00 92.81 137 VAL A C 1
ATOM 1084 O O . VAL A 1 137 ? -10.597 -11.977 18.222 1.00 92.81 137 VAL A O 1
ATOM 1087 N N . LEU A 1 138 ? -10.964 -11.765 16.017 1.00 91.56 138 LEU A N 1
ATOM 1088 C CA . LEU A 1 138 ? -10.103 -12.874 15.600 1.00 91.56 138 LEU A CA 1
ATOM 1089 C C . LEU A 1 138 ? -8.632 -12.650 15.973 1.00 91.56 138 LEU A C 1
ATOM 1091 O O . LEU A 1 138 ? -7.934 -13.608 16.281 1.00 91.56 138 LEU A O 1
ATOM 1095 N N . GLU A 1 139 ? -8.179 -11.397 15.944 1.00 91.06 139 GLU A N 1
ATOM 1096 C CA . GLU A 1 139 ? -6.824 -10.994 16.342 1.00 91.06 139 GLU A CA 1
ATOM 1097 C C . GLU A 1 139 ? -6.730 -10.668 17.849 1.00 91.06 139 GLU A C 1
ATOM 1099 O O . GLU A 1 139 ? -5.729 -10.117 18.297 1.00 91.06 139 GLU A O 1
ATOM 1104 N N . GLU A 1 140 ? -7.773 -10.986 18.628 1.00 90.69 140 GLU A N 1
ATOM 1105 C CA . GLU A 1 140 ? -7.835 -10.841 20.092 1.00 90.69 140 GLU A CA 1
ATOM 1106 C C . GLU A 1 140 ? -7.562 -9.417 20.609 1.00 90.69 140 GLU A C 1
ATOM 1108 O O . GLU A 1 140 ? -7.116 -9.220 21.742 1.00 90.69 140 GLU A O 1
ATOM 1113 N N . TYR A 1 141 ? -7.857 -8.395 19.800 1.00 94.06 141 TYR A N 1
ATOM 1114 C CA . TYR A 1 141 ? -7.734 -7.012 20.248 1.00 94.06 141 TYR A CA 1
ATOM 1115 C C . TYR A 1 141 ? -8.737 -6.698 21.360 1.00 94.06 141 TYR A C 1
ATOM 1117 O O . TYR A 1 141 ? -9.910 -7.072 21.283 1.00 94.06 141 TYR A O 1
ATOM 1125 N N . LYS A 1 142 ? -8.301 -5.908 22.346 1.00 94.44 142 LYS A N 1
ATOM 1126 C CA . LYS A 1 142 ? -9.181 -5.235 23.311 1.00 94.44 142 LYS A CA 1
ATOM 1127 C C . LYS A 1 142 ? -9.323 -3.760 22.982 1.00 94.44 142 LYS A C 1
ATOM 1129 O O . LYS A 1 142 ? -8.479 -3.179 22.295 1.00 94.44 142 LYS A O 1
ATOM 1134 N N . LEU A 1 143 ? -10.364 -3.115 23.509 1.00 96.62 143 LEU A N 1
ATOM 1135 C CA . LEU A 1 143 ? -10.581 -1.687 23.267 1.00 96.62 143 LEU A CA 1
ATOM 1136 C C . LEU A 1 143 ? -9.383 -0.833 23.707 1.00 96.62 143 LEU A C 1
ATOM 1138 O O . LEU A 1 143 ? -9.014 0.107 23.004 1.00 96.62 143 LEU A O 1
ATOM 1142 N N . THR A 1 144 ? -8.748 -1.183 24.826 1.00 95.50 144 THR A N 1
ATOM 1143 C CA . THR A 1 144 ? -7.546 -0.502 25.327 1.00 95.50 144 THR A CA 1
ATOM 1144 C C . THR A 1 144 ? -6.415 -0.516 24.308 1.00 95.50 144 THR A C 1
ATOM 1146 O O . THR A 1 144 ? -5.837 0.533 24.028 1.00 95.50 144 THR A O 1
ATOM 1149 N N . ASP A 1 145 ? -6.158 -1.670 23.699 1.00 95.06 145 ASP A N 1
ATOM 1150 C CA . ASP A 1 145 ? -5.064 -1.861 22.746 1.00 95.06 145 ASP A CA 1
ATOM 1151 C C . ASP A 1 145 ? -5.325 -1.026 21.483 1.00 95.06 145 ASP A C 1
ATOM 1153 O O . ASP A 1 145 ? -4.441 -0.336 20.966 1.00 95.06 145 ASP A O 1
ATOM 1157 N N . ILE A 1 146 ? -6.584 -1.006 21.023 1.00 96.69 146 ILE A N 1
ATOM 1158 C CA . ILE A 1 146 ? -7.016 -0.182 19.887 1.00 96.69 146 ILE A CA 1
ATOM 1159 C C . ILE A 1 146 ? -6.838 1.311 20.178 1.00 96.69 146 ILE A C 1
ATOM 1161 O O . ILE A 1 146 ? -6.339 2.066 19.336 1.00 96.69 146 ILE A O 1
ATOM 1165 N N . LEU A 1 147 ? -7.269 1.767 21.353 1.00 97.06 147 LEU A N 1
ATOM 1166 C CA . LEU A 1 147 ? -7.264 3.184 21.695 1.00 97.06 147 LEU A CA 1
ATOM 1167 C C . LEU A 1 147 ? -5.860 3.712 21.999 1.00 97.06 147 LEU A C 1
ATOM 1169 O O . LEU A 1 147 ? -5.549 4.834 21.588 1.00 97.06 147 LEU A O 1
ATOM 1173 N N . ASN A 1 148 ? -4.991 2.911 22.613 1.00 94.81 148 ASN A N 1
ATOM 1174 C CA . ASN A 1 148 ? -3.703 3.377 23.130 1.00 94.81 148 ASN A CA 1
ATOM 1175 C C . ASN A 1 148 ? -2.520 3.022 22.228 1.00 94.81 148 ASN A C 1
ATOM 1177 O O . ASN A 1 148 ? -1.683 3.888 21.966 1.00 94.81 148 ASN A O 1
ATOM 1181 N N . ASP A 1 149 ? -2.507 1.819 21.654 1.00 95.38 149 ASP A N 1
ATOM 1182 C CA . ASP A 1 149 ? -1.279 1.249 21.086 1.00 95.38 149 ASP A CA 1
ATOM 1183 C C . ASP A 1 149 ? -1.322 1.111 19.562 1.00 95.38 149 ASP A C 1
ATOM 1185 O O . ASP A 1 149 ? -0.334 1.386 18.880 1.00 95.38 149 ASP A O 1
ATOM 1189 N N . VAL A 1 150 ? -2.488 0.786 18.995 1.00 96.00 150 VAL A N 1
ATOM 1190 C CA . VAL A 1 150 ? -2.638 0.519 17.555 1.00 96.00 150 VAL A CA 1
ATOM 1191 C C . VAL A 1 150 ? -2.192 1.689 16.673 1.00 96.00 150 VAL A C 1
ATOM 1193 O O . VAL A 1 150 ? -2.543 2.854 16.893 1.00 96.00 150 VAL A O 1
ATOM 1196 N N . SER A 1 151 ? -1.432 1.377 15.628 1.00 96.44 151 SER A N 1
ATOM 1197 C CA . SER A 1 151 ? -0.998 2.319 14.603 1.00 96.44 151 SER A CA 1
ATOM 1198 C C . SER A 1 151 ? -1.940 2.325 13.395 1.00 96.44 151 SER A C 1
ATOM 1200 O O . SER A 1 151 ? -2.824 1.482 13.226 1.00 96.44 151 SER A O 1
ATOM 1202 N N . LYS A 1 152 ? -1.750 3.302 12.503 1.00 95.94 152 LYS A N 1
ATOM 1203 C CA . LYS A 1 152 ? -2.523 3.369 11.259 1.00 95.94 152 LYS A CA 1
ATOM 1204 C C . LYS A 1 152 ? -2.205 2.191 10.333 1.00 95.94 152 LYS A C 1
ATOM 1206 O O . LYS A 1 152 ? -3.092 1.746 9.606 1.00 95.94 152 LYS A O 1
ATOM 1211 N N . ASP A 1 153 ? -0.967 1.706 10.366 1.00 96.50 153 ASP A N 1
ATOM 1212 C CA . ASP A 1 153 ? -0.513 0.590 9.538 1.00 96.50 153 ASP A CA 1
ATOM 1213 C C . ASP A 1 153 ? -1.127 -0.734 10.006 1.00 96.50 153 ASP A C 1
ATOM 1215 O O . ASP A 1 153 ? -1.550 -1.530 9.170 1.00 96.50 153 ASP A O 1
ATOM 1219 N N . ASP A 1 154 ? -1.327 -0.920 11.313 1.00 95.81 154 ASP A N 1
ATOM 1220 C CA . ASP A 1 154 ? -2.023 -2.098 11.855 1.00 95.81 154 ASP A CA 1
ATOM 1221 C C . ASP A 1 154 ? -3.474 -2.173 11.347 1.00 95.81 154 ASP A C 1
ATOM 1223 O O . ASP A 1 154 ? -3.949 -3.220 10.902 1.00 95.81 154 ASP A O 1
ATOM 1227 N N . LEU A 1 155 ? -4.167 -1.029 11.279 1.00 95.75 155 LEU A N 1
ATOM 1228 C CA . LEU A 1 155 ? -5.503 -0.953 10.673 1.00 95.75 155 LEU A CA 1
ATOM 1229 C C . LEU A 1 155 ? -5.491 -1.270 9.166 1.00 95.75 155 LEU A C 1
ATOM 1231 O O . LEU A 1 155 ? -6.477 -1.784 8.628 1.00 95.75 155 LEU A O 1
ATOM 1235 N N . HIS A 1 156 ? -4.398 -0.966 8.461 1.00 93.88 156 HIS A N 1
ATOM 1236 C CA . HIS A 1 156 ? -4.223 -1.380 7.068 1.00 93.88 156 HIS A CA 1
ATOM 1237 C C . HIS A 1 156 ? -3.979 -2.892 6.952 1.00 93.88 156 HIS A C 1
ATOM 1239 O O . HIS A 1 156 ? -4.529 -3.518 6.039 1.00 93.88 156 HIS A O 1
ATOM 1245 N N . CYS A 1 157 ? -3.239 -3.491 7.889 1.00 94.69 157 CYS A N 1
ATOM 1246 C CA . CYS A 1 157 ? -3.012 -4.936 7.970 1.00 9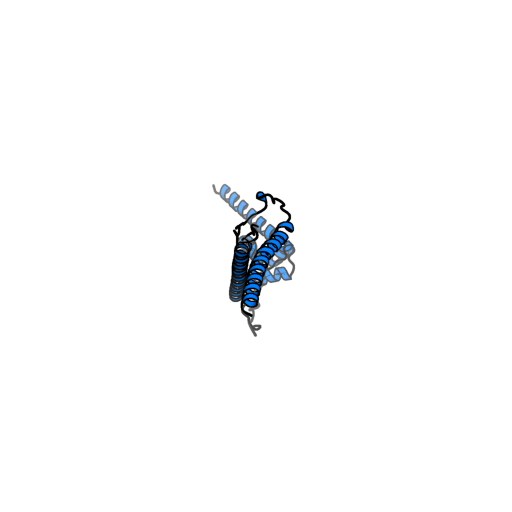4.69 157 CYS A CA 1
ATOM 1247 C C . CYS A 1 157 ? -4.312 -5.722 8.207 1.00 94.69 157 CYS A C 1
ATOM 1249 O O . CYS A 1 157 ? -4.505 -6.763 7.580 1.00 94.69 157 CYS A O 1
ATOM 1251 N N . LEU A 1 158 ? -5.264 -5.163 8.964 1.00 93.44 158 LEU A N 1
ATOM 1252 C CA . LEU A 1 158 ? -6.629 -5.699 9.117 1.00 93.44 158 LEU A CA 1
ATOM 1253 C C . LEU A 1 158 ? -7.488 -5.604 7.837 1.00 93.44 158 LEU A C 1
ATOM 1255 O O . LEU A 1 158 ? -8.636 -6.055 7.794 1.00 93.44 158 LEU A O 1
ATOM 1259 N N . ARG A 1 159 ? -6.961 -5.018 6.753 1.00 93.94 159 ARG A N 1
ATOM 1260 C CA . ARG A 1 159 ? -7.645 -4.878 5.454 1.00 93.94 159 ARG A CA 1
ATOM 1261 C C . ARG A 1 159 ? -9.019 -4.223 5.587 1.00 93.94 159 ARG A C 1
ATOM 1263 O O . ARG A 1 159 ? -10.019 -4.701 5.036 1.00 93.94 159 ARG A O 1
ATOM 1270 N N . LEU A 1 160 ? -9.080 -3.144 6.357 1.00 94.12 160 LEU A N 1
ATOM 1271 C CA . LEU A 1 160 ? -10.306 -2.381 6.543 1.00 94.12 160 LEU A CA 1
ATOM 1272 C C . LEU A 1 160 ? -10.662 -1.599 5.276 1.00 94.12 160 LEU A C 1
ATOM 1274 O O . LEU A 1 160 ? -9.796 -1.094 4.557 1.00 94.12 160 LEU A O 1
ATOM 1278 N N . ARG A 1 161 ? -11.964 -1.433 5.019 1.00 94.12 161 ARG A N 1
ATOM 1279 C CA . ARG A 1 161 ? -12.432 -0.504 3.982 1.00 94.12 161 ARG A CA 1
ATOM 1280 C C . ARG A 1 161 ? -12.029 0.920 4.368 1.00 94.12 161 ARG A C 1
ATOM 1282 O O . ARG A 1 161 ? -12.237 1.332 5.508 1.00 94.12 161 ARG A O 1
ATOM 1289 N N . GLY A 1 162 ? -11.533 1.697 3.402 1.00 95.56 162 GLY A N 1
ATOM 1290 C CA . GLY A 1 162 ? -10.957 3.025 3.659 1.00 95.56 162 GLY A CA 1
ATOM 1291 C C . GLY A 1 162 ? -11.859 3.967 4.467 1.00 95.56 162 GLY A C 1
ATOM 1292 O O . GLY A 1 162 ? -11.387 4.628 5.384 1.00 95.56 162 GLY A O 1
ATOM 1293 N N . GLY A 1 163 ? -13.171 3.979 4.207 1.00 95.88 163 GLY A N 1
ATOM 1294 C CA . GLY A 1 163 ? -14.113 4.815 4.962 1.00 95.88 163 GLY A CA 1
ATOM 1295 C C . GLY A 1 163 ? -14.232 4.440 6.446 1.00 95.88 163 GLY A C 1
ATOM 1296 O O . GLY A 1 163 ? -14.264 5.330 7.295 1.00 95.88 163 GLY A O 1
ATOM 1297 N N . VAL A 1 164 ? -14.268 3.141 6.760 1.00 95.88 164 VAL A N 1
ATOM 1298 C CA . VAL A 1 164 ? -14.325 2.633 8.143 1.00 95.88 164 VAL A CA 1
ATOM 1299 C C . VAL A 1 164 ? -12.997 2.908 8.848 1.00 95.88 164 VAL A C 1
ATOM 1301 O O . VAL A 1 164 ? -12.995 3.490 9.931 1.00 95.88 164 VAL A O 1
ATOM 1304 N N . LEU A 1 165 ? -11.872 2.612 8.183 1.00 97.50 165 LEU A N 1
ATOM 1305 C CA . LEU A 1 165 ? -10.524 2.910 8.676 1.00 97.50 165 LEU A CA 1
ATOM 1306 C C . LEU A 1 165 ? -10.385 4.388 9.047 1.00 97.50 165 LEU A C 1
ATOM 1308 O O . LEU A 1 165 ? -9.929 4.712 10.138 1.00 97.50 165 LEU A O 1
ATOM 1312 N N . CYS A 1 166 ? -10.832 5.301 8.178 1.00 97.50 166 CYS A N 1
ATOM 1313 C CA . CYS A 1 166 ? -10.780 6.733 8.458 1.00 97.50 166 CYS A CA 1
ATOM 1314 C C . CYS A 1 166 ? -11.595 7.134 9.694 1.00 97.50 166 CYS A C 1
ATOM 1316 O O . CYS A 1 166 ? -11.158 8.017 10.432 1.00 97.50 166 CYS A O 1
ATOM 1318 N N . ARG A 1 167 ? -12.771 6.534 9.925 1.00 98.00 167 ARG A N 1
ATOM 1319 C CA . ARG A 1 167 ? -13.598 6.837 11.105 1.00 98.00 167 ARG A CA 1
ATOM 1320 C C . ARG A 1 167 ? -12.955 6.322 12.386 1.00 98.00 167 ARG A C 1
ATOM 1322 O O . ARG A 1 167 ? -12.836 7.097 13.332 1.00 98.00 167 ARG A O 1
ATOM 1329 N N . ILE A 1 168 ? -12.502 5.070 12.377 1.00 97.94 168 ILE A N 1
ATOM 1330 C CA . ILE A 1 168 ? -11.824 4.433 13.511 1.00 97.94 168 ILE A CA 1
ATOM 1331 C C . ILE A 1 168 ? -10.541 5.195 13.849 1.00 97.94 168 ILE A C 1
ATOM 1333 O O . ILE A 1 168 ? -10.398 5.674 14.969 1.00 97.94 168 ILE A O 1
ATOM 1337 N N . TRP A 1 169 ? -9.661 5.423 12.869 1.00 98.19 169 TRP A N 1
ATOM 1338 C CA . TRP A 1 169 ? -8.405 6.143 13.086 1.00 98.19 169 TRP A CA 1
ATOM 1339 C C . TRP A 1 169 ? -8.635 7.547 13.652 1.00 98.19 169 TRP A C 1
ATOM 1341 O O . TRP A 1 169 ? -7.968 7.968 14.590 1.00 98.19 169 TRP A O 1
ATOM 1351 N N . ARG A 1 170 ? -9.634 8.274 13.136 1.00 98.12 170 ARG A N 1
ATOM 1352 C CA . ARG A 1 170 ? -9.977 9.603 13.655 1.00 98.12 170 ARG A CA 1
ATOM 1353 C C . ARG A 1 170 ? -10.549 9.549 15.075 1.00 98.12 170 ARG A C 1
ATOM 1355 O O . ARG A 1 170 ? -10.402 10.516 15.815 1.00 98.12 170 ARG A O 1
ATOM 1362 N N . ALA A 1 171 ? -11.241 8.477 15.449 1.00 98.00 171 ALA A N 1
ATOM 1363 C CA . ALA A 1 171 ? -11.723 8.290 16.814 1.00 98.00 171 ALA A CA 1
ATOM 1364 C C . ALA A 1 171 ? -10.560 7.997 17.778 1.00 98.00 171 ALA A C 1
ATOM 1366 O O . ALA A 1 171 ? -10.483 8.646 18.816 1.00 98.00 171 ALA A O 1
ATOM 1367 N N . ILE A 1 172 ? -9.619 7.130 17.382 1.00 98.12 172 ILE A N 1
ATOM 1368 C CA . ILE A 1 172 ? -8.388 6.831 18.138 1.00 98.12 172 ILE A CA 1
ATOM 1369 C C . ILE A 1 172 ? -7.580 8.109 18.377 1.00 98.12 172 ILE A C 1
ATOM 1371 O O . 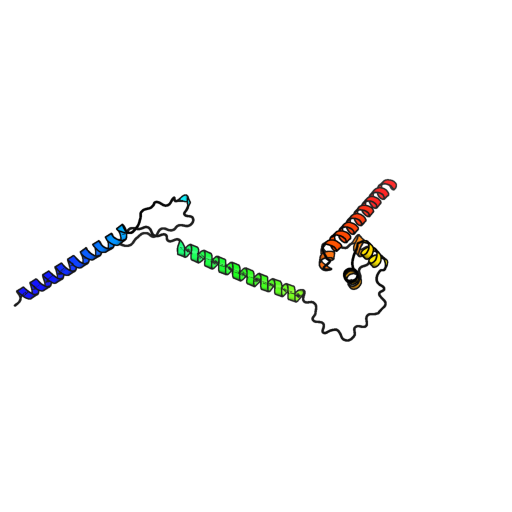ILE A 1 172 ? -7.238 8.427 19.511 1.00 98.12 172 ILE A O 1
ATOM 1375 N N . GLN A 1 173 ? -7.327 8.893 17.324 1.00 97.75 173 GLN A N 1
ATOM 1376 C CA . GLN A 1 173 ? -6.545 10.128 17.444 1.00 97.75 173 GLN A CA 1
ATOM 1377 C C . GLN A 1 173 ? -7.174 11.120 18.431 1.00 97.75 173 GLN A C 1
ATOM 1379 O O . GLN A 1 173 ? -6.471 11.669 19.272 1.00 97.75 173 GLN A O 1
ATOM 1384 N N . ARG A 1 174 ? -8.501 11.294 18.392 1.00 96.88 174 ARG A N 1
ATOM 1385 C CA . ARG A 1 174 ? -9.202 12.171 19.345 1.00 96.88 174 ARG A CA 1
ATOM 1386 C C . ARG A 1 174 ? -9.170 11.658 20.778 1.00 96.88 174 ARG A C 1
ATOM 1388 O O . ARG A 1 174 ? -9.183 12.469 21.695 1.00 96.88 174 ARG A O 1
ATOM 1395 N N . HIS A 1 175 ? -9.193 10.341 20.972 1.00 96.81 175 HIS A N 1
ATOM 1396 C CA . HIS A 1 175 ? -9.049 9.756 22.298 1.00 96.81 175 HIS A CA 1
ATOM 1397 C C . HIS A 1 175 ? -7.661 10.076 22.863 1.00 96.81 175 HIS A C 1
ATOM 1399 O O . HIS A 1 175 ? -7.569 10.696 23.914 1.00 96.81 175 HIS A O 1
ATOM 1405 N N . ARG A 1 176 ? -6.596 9.785 22.106 1.00 96.06 176 ARG A N 1
ATOM 1406 C CA . ARG A 1 176 ? -5.212 10.057 22.532 1.00 96.06 176 ARG A CA 1
ATOM 1407 C C . ARG A 1 176 ? -4.941 11.540 22.779 1.00 96.06 176 ARG A C 1
ATOM 1409 O O . ARG A 1 176 ? -4.209 11.882 23.697 1.00 96.06 176 ARG A O 1
ATOM 1416 N N . GLU A 1 177 ? -5.519 12.421 21.966 1.00 96.12 177 GLU A N 1
ATOM 1417 C CA . GLU A 1 177 ? -5.412 13.870 22.169 1.00 96.12 177 GLU A CA 1
ATOM 1418 C C . GLU A 1 177 ? -6.122 14.322 23.451 1.00 96.12 177 GLU A C 1
ATOM 1420 O O . GLU A 1 177 ? -5.578 15.126 24.199 1.00 96.12 177 GLU A O 1
ATOM 1425 N N . ARG A 1 178 ? -7.299 13.759 23.753 1.00 94.44 178 ARG A N 1
ATOM 1426 C CA . ARG A 1 178 ? -8.030 14.052 24.993 1.00 94.44 178 ARG A CA 1
ATOM 1427 C C . ARG A 1 178 ? -7.293 13.561 26.237 1.00 94.44 178 ARG A C 1
ATOM 1429 O O . ARG A 1 178 ? -7.301 14.275 27.232 1.00 94.44 178 ARG A O 1
ATOM 1436 N N . GLU A 1 179 ? -6.699 12.373 26.193 1.00 90.38 179 GLU A N 1
ATOM 1437 C CA . GLU A 1 179 ? -5.967 11.829 27.343 1.00 90.38 179 GLU A CA 1
ATOM 1438 C C . GLU A 1 179 ? -4.698 12.642 27.632 1.00 90.38 179 GLU A C 1
ATOM 1440 O O . GLU A 1 179 ? -4.467 12.999 28.780 1.00 90.38 179 GLU A O 1
ATOM 1445 N N . ARG A 1 180 ? -3.962 13.081 26.600 1.00 90.88 180 ARG A N 1
ATOM 1446 C CA . ARG A 1 180 ? -2.804 13.980 26.785 1.00 90.88 180 ARG A CA 1
ATOM 1447 C C . ARG A 1 180 ? -3.162 15.289 27.483 1.00 90.88 180 ARG A C 1
ATOM 1449 O O . ARG A 1 180 ? -2.451 15.709 28.382 1.00 90.88 180 ARG A O 1
ATOM 1456 N N . LEU A 1 181 ? -4.272 15.915 27.088 1.00 88.94 181 LEU A N 1
ATOM 1457 C CA . LEU A 1 181 ? -4.717 17.165 27.712 1.00 88.94 181 LEU A CA 1
ATOM 1458 C C . LEU A 1 181 ? -5.065 16.983 29.196 1.00 88.94 181 LEU A C 1
ATOM 1460 O O . LEU A 1 181 ? -4.849 17.890 29.989 1.00 88.94 181 LEU A O 1
ATOM 1464 N N . ARG A 1 182 ? -5.585 15.811 29.578 1.00 83.50 182 ARG A N 1
ATOM 1465 C CA . ARG A 1 182 ? -5.896 15.494 30.979 1.00 83.50 182 ARG A CA 1
ATOM 1466 C C . ARG A 1 182 ? -4.644 15.278 31.816 1.00 83.50 182 ARG A C 1
ATOM 1468 O O . ARG A 1 182 ? -4.637 15.646 32.988 1.00 83.50 182 ARG A O 1
ATOM 1475 N N . ASP A 1 183 ? -3.618 14.675 31.226 1.00 78.69 183 ASP A N 1
ATOM 1476 C CA . ASP A 1 183 ? -2.329 14.492 31.890 1.00 78.69 183 ASP A CA 1
ATOM 1477 C C . ASP A 1 183 ? -1.639 15.844 32.137 1.00 78.69 183 ASP A C 1
ATOM 1479 O O . ASP A 1 183 ? -1.089 16.054 33.218 1.00 78.69 183 ASP A O 1
ATOM 1483 N N . ASP A 1 184 ? -1.742 16.780 31.185 1.00 76.94 184 ASP A N 1
ATOM 1484 C CA . ASP A 1 184 ? -1.200 18.137 31.321 1.00 76.94 184 ASP A CA 1
ATOM 1485 C C . ASP A 1 184 ? -1.914 18.929 32.438 1.00 76.94 184 ASP A C 1
ATOM 1487 O O . ASP A 1 184 ? -1.242 19.435 33.336 1.00 76.94 184 ASP A O 1
ATOM 1491 N N . GLU A 1 185 ? -3.255 18.969 32.462 1.00 74.44 185 GLU A N 1
ATOM 1492 C CA . GLU A 1 185 ? -4.029 19.675 33.510 1.00 74.44 185 GLU A CA 1
ATOM 1493 C C . GLU A 1 185 ? -3.747 19.120 34.916 1.00 74.44 185 GLU A C 1
ATOM 1495 O O . GLU A 1 185 ? -3.616 19.868 35.883 1.00 74.44 185 GLU A O 1
ATOM 1500 N N . ARG A 1 186 ? -3.587 17.798 35.041 1.00 71.31 186 ARG A N 1
ATOM 1501 C CA . ARG A 1 186 ? -3.273 17.161 36.325 1.00 71.31 186 ARG A CA 1
ATOM 1502 C C . ARG A 1 186 ? -1.870 17.504 36.830 1.00 71.31 186 ARG A C 1
ATOM 1504 O O . ARG A 1 186 ? -1.648 17.511 38.035 1.00 71.31 186 ARG A O 1
ATOM 1511 N N . SER A 1 187 ? -0.931 17.780 35.926 1.00 67.56 187 SER A N 1
ATOM 1512 C CA . SER A 1 187 ? 0.439 18.157 36.288 1.00 67.56 187 SER A CA 1
ATOM 1513 C C . SER A 1 187 ? 0.566 19.600 36.791 1.00 67.56 187 SER A C 1
ATOM 1515 O O . SER A 1 187 ? 1.506 19.898 37.525 1.00 67.56 187 SER A O 1
ATOM 1517 N N . GLU A 1 188 ? -0.377 20.478 36.433 1.00 65.00 188 GLU A N 1
ATOM 1518 C CA . GLU A 1 188 ? -0.416 21.874 36.890 1.00 65.00 188 GLU A CA 1
ATOM 1519 C C . GLU A 1 188 ? -1.054 22.021 38.280 1.00 65.00 188 GLU A C 1
ATOM 1521 O O . GLU A 1 188 ? -0.636 22.886 39.043 1.00 65.00 188 GLU A O 1
ATOM 1526 N N . ASP A 1 189 ? -2.012 21.159 38.639 1.00 62.25 189 ASP A N 1
ATOM 1527 C CA . ASP A 1 189 ? -2.660 21.167 39.962 1.00 62.25 189 ASP A CA 1
ATOM 1528 C C . ASP A 1 189 ? -1.772 20.587 41.089 1.00 62.25 189 ASP A C 1
ATOM 1530 O O . ASP A 1 189 ? -1.998 20.874 42.267 1.00 62.25 189 ASP A O 1
ATOM 1534 N N . ASP A 1 190 ? -0.761 19.779 40.741 1.00 56.97 190 ASP A N 1
ATOM 1535 C CA . ASP A 1 190 ? 0.197 19.167 41.679 1.00 56.97 190 ASP A CA 1
ATOM 1536 C C . ASP A 1 190 ? 1.489 20.012 41.883 1.00 56.97 190 ASP A C 1
ATOM 1538 O O . ASP A 1 190 ? 2.398 19.575 42.602 1.00 56.97 190 ASP A O 1
ATOM 1542 N N . ALA A 1 191 ? 1.590 21.203 41.270 1.00 52.56 191 ALA A N 1
ATOM 1543 C CA . ALA A 1 191 ? 2.741 22.123 41.338 1.00 52.56 191 ALA A CA 1
ATOM 1544 C C . ALA A 1 191 ? 2.488 23.355 42.230 1.00 52.56 191 ALA A C 1
ATOM 1546 O O . ALA A 1 191 ? 3.442 23.763 42.938 1.00 52.56 191 ALA A O 1
#

Organism: NCBI:txid1090488

Foldseek 3Di:
DPVVVVVVVVVVVVVVVVVVVVVLVVLVVVVVPDDPDDDPPVPDDFFDWDDDDDRDGDTDTPRPVVVVVVVVVVVVVVVVVVVVVVVVVVVVCVVVVPPPPPPPPDDPDPPPPDFQPVQLVVLVVLVDDPLLSVLCVVVVDHPCCLQPPDDLVVVVVSVDDPSSSVSSVVVSVVSVVVVVVVVVVVVVVVD

Radius of gyration: 42.77 Å; chains: 1; bounding box: 73×54×131 Å

InterPro domains:
  IPR001811 Chemokine interleukin-8-like domain [PF00048] (29-65)
  IPR001811 Chemokine interleukin-8-like domain [SM00199] (27-81)
  IPR013761 Sterile alpha motif/pointed domain superfamily [SSF47769] (116-177)
  IPR036048 Chemokine interleukin-8-like superfamily [SSF54117] (26-64)